Protein AF-0000000069533829 (afdb_homodimer)

pLDDT: mean 85.6, std 19.15, range [23.23, 98.62]

Secondary structure (DSSP, 8-state):
------------THHHH--TT--HHHHHHHHT-SS-HHHHHHTTS-S-SB-TTSSB-SHHHHHHT-GGGGGG--PPPPTT-HHHHHHHHHT-HHHHHHHHHHHHHHHH-HHHHS--/------------THHHH-TTT--HHHHHHHHT-SS-HHHHHHTTS-S-SB-TTSSB-SHHHHHHT-GGGGGG--PPPPTT-HHHHHHHHHT-HHHHHHHHHHHHHHHH-HHHHS--

Structure (mmCIF, N/CA/C/O backbone):
data_AF-0000000069533829-model_v1
#
loop_
_entity.id
_entity.type
_entity.pdbx_description
1 polymer 'Uncharacterized protein'
#
loop_
_atom_site.group_PDB
_atom_site.id
_atom_site.type_symbol
_atom_site.label_atom_id
_atom_site.label_alt_id
_atom_site.label_comp_id
_atom_site.label_asym_id
_atom_site.label_entity_id
_atom_site.label_seq_id
_atom_site.pdbx_PDB_ins_code
_atom_site.Cartn_x
_atom_site.Cartn_y
_atom_site.Cartn_z
_atom_site.occupancy
_atom_site.B_iso_or_equiv
_atom_site.auth_seq_id
_atom_site.auth_comp_id
_atom_site.auth_asym_id
_atom_site.auth_atom_id
_atom_site.pdbx_PDB_model_num
ATOM 1 N N . MET A 1 1 ? -28.5 6.234 14.984 1 23.69 1 MET A N 1
ATOM 2 C CA . MET A 1 1 ? -27.609 5.125 14.648 1 23.69 1 MET A CA 1
ATOM 3 C C . MET A 1 1 ? -26.719 5.473 13.453 1 23.69 1 MET A C 1
ATOM 5 O O . MET A 1 1 ? -27.234 5.664 12.344 1 23.69 1 MET A O 1
ATOM 9 N N . GLU A 1 2 ? -25.797 6.457 13.578 1 27.72 2 GLU A N 1
ATOM 10 C CA . GLU A 1 2 ? -25.016 7.109 12.523 1 27.72 2 GLU A CA 1
ATOM 11 C C . GLU A 1 2 ? -24.297 6.086 11.648 1 27.72 2 GLU A C 1
ATOM 13 O O . GLU A 1 2 ? -23.828 5.059 12.141 1 27.72 2 GLU A O 1
ATOM 18 N N . ASP A 1 3 ? -24.906 5.77 10.531 1 25.41 3 ASP A N 1
ATOM 19 C CA . ASP A 1 3 ? -24.406 4.938 9.438 1 25.41 3 ASP A CA 1
ATOM 20 C C . ASP A 1 3 ? -22.922 5.203 9.18 1 25.41 3 ASP A C 1
ATOM 22 O O . ASP A 1 3 ? -22.562 6.289 8.727 1 25.41 3 ASP A O 1
ATOM 26 N N . THR A 1 4 ? -22.094 5.113 10.164 1 27.12 4 THR A N 1
ATOM 27 C CA . THR A 1 4 ? -20.641 5.227 10.023 1 27.12 4 THR A CA 1
ATOM 28 C C . THR A 1 4 ? -20.156 4.531 8.758 1 27.12 4 THR A C 1
ATOM 30 O O . THR A 1 4 ? -19.953 3.314 8.742 1 27.12 4 THR A O 1
ATOM 33 N N . GLY A 1 5 ? -20.891 4.684 7.77 1 29.52 5 GLY A N 1
ATOM 34 C CA . GLY A 1 5 ? -20.484 4.211 6.457 1 29.52 5 GLY A CA 1
ATOM 35 C C . GLY A 1 5 ? -19 4.434 6.176 1 29.52 5 GLY A C 1
ATOM 36 O O . GLY A 1 5 ? -18.516 5.562 6.242 1 29.52 5 GLY A O 1
ATOM 37 N N . ARG A 1 6 ? -18.141 3.598 6.652 1 36.12 6 ARG A N 1
ATOM 38 C CA . ARG A 1 6 ? -16.703 3.551 6.41 1 36.12 6 ARG A CA 1
ATOM 39 C C . ARG A 1 6 ? -16.359 4.098 5.027 1 36.12 6 ARG A C 1
ATOM 41 O O . ARG A 1 6 ? -16.906 3.637 4.02 1 36.12 6 ARG A O 1
ATOM 48 N N . LYS A 1 7 ? -16.297 5.434 4.871 1 35.47 7 LYS A N 1
ATOM 49 C CA . LYS A 1 7 ? -15.781 6.02 3.641 1 35.47 7 LYS A CA 1
ATOM 50 C C . LYS A 1 7 ? -14.75 5.105 2.986 1 35.47 7 LYS A C 1
ATOM 52 O O . LYS A 1 7 ? -13.68 4.863 3.551 1 35.47 7 LYS A O 1
ATOM 57 N N . ILE A 1 8 ? -15.211 4.008 2.527 1 37 8 ILE A N 1
ATOM 58 C CA . ILE A 1 8 ? -14.305 3.273 1.647 1 37 8 ILE A CA 1
ATOM 59 C C . ILE A 1 8 ? -13.547 4.254 0.759 1 37 8 ILE A C 1
ATOM 61 O O . ILE A 1 8 ? -14.148 5.004 -0.01 1 37 8 ILE A O 1
ATOM 65 N N . TYR A 1 9 ? -12.672 4.945 1.362 1 40.62 9 TYR A N 1
ATOM 66 C CA . TYR A 1 9 ? -11.852 5.738 0.458 1 40.62 9 TYR A CA 1
ATOM 67 C C . TYR A 1 9 ? -11.57 4.977 -0.832 1 40.62 9 TYR A C 1
ATOM 69 O O . TYR A 1 9 ? -11.203 3.801 -0.798 1 40.62 9 TYR A O 1
ATOM 77 N N . ASN A 1 10 ? -12.445 5.148 -1.781 1 45.94 10 ASN A N 1
ATOM 78 C CA . ASN A 1 10 ? -12.109 4.742 -3.143 1 45.94 10 ASN A CA 1
ATOM 79 C C . ASN A 1 10 ? -10.641 5.012 -3.463 1 45.94 10 ASN A C 1
ATOM 81 O O . ASN A 1 10 ? -10.258 6.152 -3.732 1 45.94 10 ASN A O 1
ATOM 85 N N . ILE A 1 11 ? -9.836 4.293 -2.684 1 53.38 11 ILE A N 1
ATOM 86 C CA . ILE A 1 11 ? -8.438 4.445 -3.096 1 53.38 11 ILE A CA 1
ATOM 87 C C . ILE A 1 11 ? -8.32 4.234 -4.602 1 53.38 11 ILE A C 1
ATOM 89 O O . ILE A 1 11 ? -8.828 3.248 -5.141 1 53.38 11 ILE A O 1
ATOM 93 N N . MET A 1 12 ? -8.281 5.277 -5.332 1 57.19 12 MET A N 1
ATOM 94 C CA . MET A 1 12 ? -8.008 5.16 -6.766 1 57.19 12 MET A CA 1
ATOM 95 C C . MET A 1 12 ? -6.863 4.188 -7.023 1 57.19 12 MET A C 1
ATOM 97 O O . MET A 1 12 ? -5.859 4.199 -6.309 1 57.19 12 MET A O 1
ATOM 101 N N . PRO A 1 13 ? -7.195 3.215 -7.852 1 63.5 13 PRO A N 1
ATOM 102 C CA . PRO A 1 13 ? -6.211 2.18 -8.172 1 63.5 13 PRO A CA 1
ATOM 103 C C . PRO A 1 13 ? -4.941 2.746 -8.805 1 63.5 13 PRO A C 1
ATOM 105 O O . PRO A 1 13 ? -4.473 2.238 -9.828 1 63.5 13 PRO A O 1
ATOM 108 N N . LEU A 1 14 ? -4.516 3.871 -8.242 1 67.81 14 LEU A N 1
ATOM 109 C CA . LEU A 1 14 ? -3.33 4.473 -8.844 1 67.81 14 LEU A CA 1
ATOM 110 C C . LEU A 1 14 ? -2.129 3.539 -8.734 1 67.81 14 LEU A C 1
ATOM 112 O O . LEU A 1 14 ? -1.302 3.475 -9.648 1 67.81 14 LEU A O 1
ATOM 116 N N . VAL A 1 15 ? -2.115 2.77 -7.691 1 64.75 15 VAL A N 1
ATOM 117 C CA . VAL A 1 15 ? -0.938 1.96 -7.395 1 64.75 15 VAL A CA 1
ATOM 118 C C . VAL A 1 15 ? -0.768 0.884 -8.469 1 64.75 15 VAL A C 1
ATOM 120 O O . VAL A 1 15 ? 0.356 0.566 -8.859 1 64.75 15 VAL A O 1
ATOM 123 N N . SER A 1 16 ? -1.861 0.44 -8.938 1 61.56 16 SER A N 1
ATOM 124 C CA . SER A 1 16 ? -1.799 -0.638 -9.922 1 61.56 16 SER A CA 1
ATOM 125 C C . SER A 1 16 ? -1.413 -0.11 -11.297 1 61.56 16 SER A C 1
ATOM 127 O O . SER A 1 16 ? -0.905 -0.859 -12.141 1 61.56 16 SER A O 1
ATOM 129 N N . LEU A 1 17 ? -1.769 1.164 -11.438 1 56.84 17 LEU A N 1
ATOM 130 C CA . LEU A 1 17 ? -1.655 1.688 -12.789 1 56.84 17 LEU A CA 1
ATOM 131 C C . LEU A 1 17 ? -0.279 2.301 -13.023 1 56.84 17 LEU A C 1
ATOM 133 O O . LEU A 1 17 ? 0.1 2.57 -14.164 1 56.84 17 LEU A O 1
ATOM 137 N N . ARG A 1 18 ? 0.438 2.713 -12 1 57.81 18 ARG A N 1
ATOM 138 C CA . ARG A 1 18 ? 1.604 3.547 -12.273 1 57.81 18 ARG A CA 1
ATOM 139 C C . ARG A 1 18 ? 2.893 2.842 -11.867 1 57.81 18 ARG A C 1
ATOM 141 O O . ARG A 1 18 ? 3.447 3.121 -10.797 1 57.81 18 ARG A O 1
ATOM 148 N N . PRO A 1 19 ? 3.189 1.74 -12.523 1 56.19 19 PRO A N 1
ATOM 149 C CA . PRO A 1 19 ? 4.156 0.743 -12.055 1 56.19 19 PRO A CA 1
ATOM 150 C C . PRO A 1 19 ? 5.512 1.353 -11.703 1 56.19 19 PRO A C 1
ATOM 152 O O . PRO A 1 19 ? 6.004 1.171 -10.586 1 56.19 19 PRO A O 1
ATOM 155 N N . THR A 1 20 ? 6.328 2.02 -12.664 1 62.16 20 THR A N 1
ATOM 156 C CA . THR A 1 20 ? 7.758 1.755 -12.547 1 62.16 20 THR A CA 1
ATOM 157 C C . THR A 1 20 ? 8.461 2.91 -11.844 1 62.16 20 THR A C 1
ATOM 159 O O . THR A 1 20 ? 9.57 2.748 -11.336 1 62.16 20 THR A O 1
ATOM 162 N N . ASN A 1 21 ? 7.676 4.074 -11.555 1 80.81 21 ASN A N 1
ATOM 163 C CA . ASN A 1 21 ? 8.477 5.152 -10.992 1 80.81 21 ASN A CA 1
ATOM 164 C C . ASN A 1 21 ? 8.031 5.5 -9.57 1 80.81 21 ASN A C 1
ATOM 166 O O . ASN A 1 21 ? 8.508 6.477 -8.992 1 80.81 21 ASN A O 1
ATOM 170 N N . TRP A 1 22 ? 7.199 4.723 -9.109 1 89.44 22 TRP A N 1
ATOM 171 C CA . TRP A 1 22 ? 6.785 4.938 -7.73 1 89.44 22 TRP A CA 1
ATOM 172 C C . TRP A 1 22 ? 7.73 4.23 -6.766 1 89.44 22 TRP A C 1
ATOM 174 O O . TRP A 1 22 ? 8.258 3.158 -7.07 1 89.44 22 TRP A O 1
ATOM 184 N N . ILE A 1 23 ? 7.934 4.98 -5.738 1 92.25 23 ILE A N 1
ATOM 185 C CA . ILE A 1 23 ? 8.711 4.363 -4.668 1 92.25 23 ILE A CA 1
ATOM 186 C C . ILE A 1 23 ? 7.789 4.039 -3.488 1 92.25 23 ILE A C 1
ATOM 188 O O . ILE A 1 23 ? 6.582 4.27 -3.553 1 92.25 23 ILE A O 1
ATOM 192 N N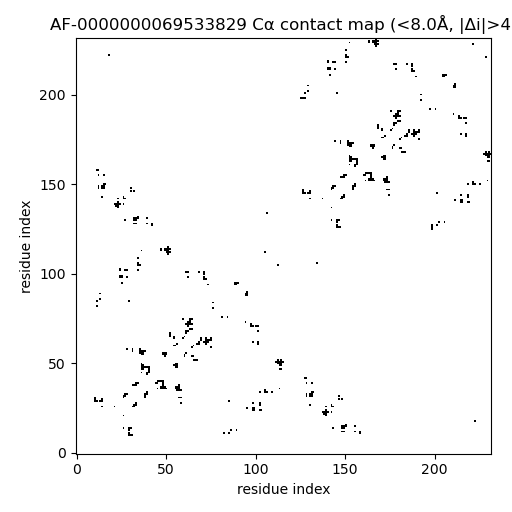 . ARG A 1 24 ? 8.289 3.453 -2.504 1 92.5 24 ARG A N 1
ATOM 193 C CA . ARG A 1 24 ? 7.555 2.961 -1.341 1 92.5 24 ARG A CA 1
ATOM 194 C C . ARG A 1 24 ? 6.613 4.031 -0.794 1 92.5 24 ARG A C 1
ATOM 196 O O . ARG A 1 24 ? 5.43 3.768 -0.574 1 92.5 24 ARG A O 1
ATOM 203 N N . GLU A 1 25 ? 7.133 5.23 -0.719 1 93.44 25 GLU A N 1
ATOM 204 C CA . GLU A 1 25 ? 6.367 6.312 -0.115 1 93.44 25 GLU A CA 1
ATOM 205 C C . GLU A 1 25 ? 5.156 6.676 -0.973 1 93.44 25 GLU A C 1
ATOM 207 O O . GLU A 1 25 ? 4.109 7.055 -0.447 1 93.44 25 GLU A O 1
ATOM 212 N N . ASP A 1 26 ? 5.332 6.516 -2.24 1 92.88 26 ASP A N 1
ATOM 213 C CA . ASP A 1 26 ? 4.199 6.781 -3.123 1 92.88 26 ASP A CA 1
ATOM 214 C C . ASP A 1 26 ? 3.057 5.805 -2.855 1 92.88 26 ASP A C 1
ATOM 216 O O . ASP A 1 26 ? 1.903 6.215 -2.711 1 92.88 26 ASP A O 1
ATOM 220 N N . VAL A 1 27 ? 3.441 4.578 -2.717 1 90.81 27 VAL A N 1
ATOM 221 C CA . VAL A 1 27 ? 2.432 3.543 -2.525 1 90.81 27 VAL A CA 1
ATOM 222 C C . VAL A 1 27 ? 1.755 3.729 -1.169 1 90.81 27 VAL A C 1
ATOM 224 O O . VAL A 1 27 ? 0.53 3.629 -1.06 1 90.81 27 VAL A O 1
ATOM 227 N N . ILE A 1 28 ? 2.516 4.027 -0.172 1 91.75 28 ILE A N 1
ATOM 228 C CA . ILE A 1 28 ? 1.989 4.254 1.17 1 91.75 28 ILE A CA 1
ATOM 229 C C . ILE A 1 28 ? 0.955 5.375 1.138 1 91.75 28 ILE A C 1
ATOM 231 O O . ILE A 1 28 ? -0.155 5.219 1.652 1 91.75 28 ILE A O 1
ATOM 235 N N . PHE A 1 29 ? 1.271 6.434 0.466 1 92.31 29 PHE A N 1
ATOM 236 C CA . PHE A 1 29 ? 0.393 7.598 0.434 1 92.31 29 PHE A CA 1
ATOM 237 C C . PHE A 1 29 ? -0.898 7.281 -0.311 1 92.31 29 PHE A C 1
ATOM 239 O O . PHE A 1 29 ? -1.992 7.48 0.221 1 92.31 29 PHE A O 1
ATOM 246 N N . PHE A 1 30 ? -0.753 6.711 -1.471 1 90.69 30 PHE A N 1
ATOM 247 C CA . PHE A 1 30 ? -1.903 6.586 -2.357 1 90.69 30 PHE A CA 1
ATOM 248 C C . PHE A 1 30 ? -2.795 5.426 -1.928 1 90.69 30 PHE A C 1
ATOM 250 O O . PHE A 1 30 ? -3.998 5.43 -2.193 1 90.69 30 PHE A O 1
ATOM 257 N N . SER A 1 31 ? -2.18 4.496 -1.204 1 87 31 SER A N 1
ATOM 258 C CA . SER A 1 31 ? -2.998 3.393 -0.709 1 87 31 SER A CA 1
ATOM 259 C C . SER A 1 31 ? -3.586 3.713 0.661 1 87 31 SER A C 1
ATOM 261 O O . SER A 1 31 ? -4.488 3.018 1.133 1 87 31 SER A O 1
ATOM 263 N N . GLN A 1 32 ? -3.01 4.684 1.282 1 88.81 32 GLN A N 1
ATOM 264 C CA . GLN A 1 32 ? -3.406 5.105 2.621 1 88.81 32 GLN A CA 1
ATOM 265 C C . GLN A 1 32 ? -3.014 4.062 3.666 1 88.81 32 GLN A C 1
ATOM 267 O O . GLN A 1 32 ? -3.521 4.082 4.789 1 88.81 32 GLN A O 1
ATOM 272 N N . HIS A 1 33 ? -2.162 3.248 3.238 1 87.88 33 HIS A N 1
ATOM 273 C CA . HIS A 1 33 ? -1.614 2.238 4.137 1 87.88 33 HIS A CA 1
ATOM 274 C C . HIS A 1 33 ? -0.253 2.662 4.68 1 87.88 33 HIS A C 1
ATOM 276 O O . HIS A 1 33 ? 0.772 2.443 4.031 1 87.88 33 HIS A O 1
ATOM 282 N N . GLY A 1 34 ? -0.283 3.205 5.844 1 89.12 34 GLY A N 1
ATOM 283 C CA . GLY A 1 34 ? 0.964 3.717 6.387 1 89.12 34 GLY A CA 1
ATOM 284 C C . GLY A 1 34 ? 0.809 4.312 7.773 1 89.12 34 GLY A C 1
ATOM 285 O O . GLY A 1 34 ? -0.015 3.852 8.562 1 89.12 34 GLY A O 1
ATOM 286 N N . PRO A 1 35 ? 1.745 5.266 8 1 91.62 35 PRO A N 1
ATOM 287 C CA . PRO A 1 35 ? 1.812 5.781 9.375 1 91.62 35 PRO A CA 1
ATOM 288 C C . PRO A 1 35 ? 0.731 6.82 9.664 1 91.62 35 PRO A C 1
ATOM 290 O O . PRO A 1 35 ? 0.971 7.773 10.406 1 91.62 35 PRO A O 1
ATOM 293 N N . PHE A 1 36 ? -0.437 6.684 9.148 1 93.25 36 PHE A N 1
ATOM 294 C CA . PHE A 1 36 ? -1.565 7.59 9.344 1 93.25 36 PHE A CA 1
ATOM 295 C C . PHE A 1 36 ? -2.422 7.141 10.516 1 93.25 36 PHE A C 1
ATOM 297 O O . PHE A 1 36 ? -2.781 5.965 10.617 1 93.25 36 PHE A O 1
ATOM 304 N N . LEU A 1 37 ? -2.756 8.008 11.367 1 94.75 37 LEU A N 1
ATOM 305 C CA . LEU A 1 37 ? -3.432 7.645 12.609 1 94.75 37 LEU A CA 1
ATOM 306 C C . LEU A 1 37 ? -4.793 7.02 12.32 1 94.75 37 LEU A C 1
ATOM 308 O O . LEU A 1 37 ? -5.211 6.09 13.016 1 94.75 37 LEU A O 1
ATOM 312 N N . ALA A 1 38 ? -5.484 7.535 11.344 1 94.06 38 ALA A N 1
ATOM 313 C CA . ALA A 1 38 ? -6.773 6.949 10.977 1 94.06 38 ALA A CA 1
ATOM 314 C C . ALA A 1 38 ? -6.617 5.492 10.57 1 94.06 38 ALA A C 1
ATOM 316 O O . ALA A 1 38 ? -7.43 4.641 10.938 1 94.06 38 ALA A O 1
ATOM 317 N N . TYR A 1 39 ? -5.59 5.191 9.852 1 90.31 39 TYR A N 1
ATOM 318 C CA . TYR A 1 39 ? -5.281 3.822 9.453 1 90.31 39 TYR A CA 1
ATOM 319 C C . TYR A 1 39 ? -4.902 2.973 10.656 1 90.31 39 TYR A C 1
ATOM 321 O O . TYR A 1 39 ? -5.395 1.853 10.812 1 90.31 39 TYR A O 1
ATOM 329 N N . LEU A 1 40 ? -4.062 3.504 11.539 1 90.94 40 LEU A N 1
ATOM 330 C CA . LEU A 1 40 ? -3.57 2.779 12.703 1 90.94 40 LEU A CA 1
ATOM 331 C C . LEU A 1 40 ? -4.711 2.455 13.664 1 90.94 40 LEU A C 1
ATOM 333 O O . LEU A 1 40 ? -4.73 1.385 14.273 1 90.94 40 LEU A O 1
ATOM 337 N N . LYS A 1 41 ? -5.59 3.332 13.719 1 91.88 41 LYS A N 1
ATOM 338 C CA . LYS A 1 41 ? -6.73 3.102 14.594 1 91.88 41 LYS A CA 1
ATOM 339 C C . LYS A 1 41 ? -7.566 1.918 14.117 1 91.88 41 LYS A C 1
ATOM 341 O O . LYS A 1 41 ? -8.055 1.125 14.922 1 91.88 41 LYS A O 1
ATOM 346 N N . ARG A 1 42 ? -7.773 1.815 12.805 1 86.81 42 ARG A N 1
ATOM 347 C CA . ARG A 1 42 ? -8.547 0.728 12.211 1 86.81 42 ARG A CA 1
ATOM 348 C C . ARG A 1 42 ? -7.988 -0.629 12.625 1 86.81 42 ARG A C 1
ATOM 350 O O . ARG A 1 42 ? -8.727 -1.61 12.719 1 86.81 42 ARG A O 1
ATOM 357 N N . PHE A 1 43 ? -6.684 -0.649 12.945 1 84.75 43 PHE A N 1
ATOM 358 C CA . PHE A 1 43 ? -6.035 -1.903 13.32 1 84.75 43 PHE A CA 1
ATOM 359 C C . PHE A 1 43 ? -5.688 -1.917 14.797 1 84.75 43 PHE A C 1
ATOM 361 O O . PHE A 1 43 ? -4.844 -2.705 15.242 1 84.75 43 PHE A O 1
ATOM 368 N N . HIS A 1 44 ? -6.148 -0.972 15.531 1 87.94 44 HIS A N 1
ATOM 369 C CA . HIS A 1 44 ? -6.016 -0.882 16.984 1 87.94 44 HIS A CA 1
ATOM 370 C C . HIS A 1 44 ? -4.566 -0.636 17.375 1 87.94 44 HIS A C 1
ATOM 372 O O . HIS A 1 44 ? -4.129 -1.092 18.438 1 87.94 44 HIS A O 1
ATOM 378 N N . LEU A 1 45 ? -3.877 0.053 16.516 1 87.88 45 LEU A N 1
ATOM 379 C CA . LEU A 1 45 ? -2.488 0.404 16.797 1 87.88 45 LEU A CA 1
ATOM 380 C C . LEU A 1 45 ? -2.381 1.838 17.297 1 87.88 45 LEU A C 1
ATOM 382 O O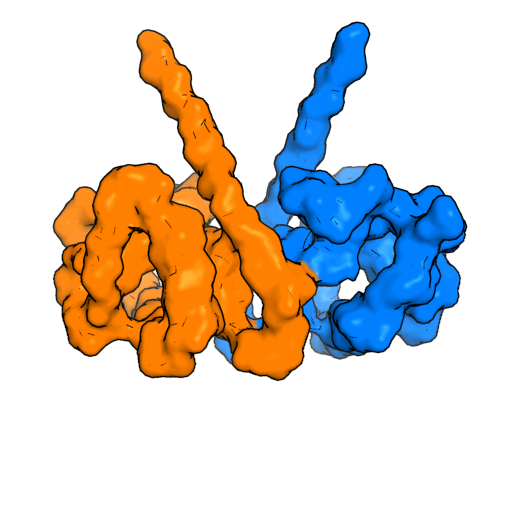 . LEU A 1 45 ? -1.299 2.283 17.688 1 87.88 45 LEU A O 1
ATOM 386 N N . SER A 1 46 ? -3.453 2.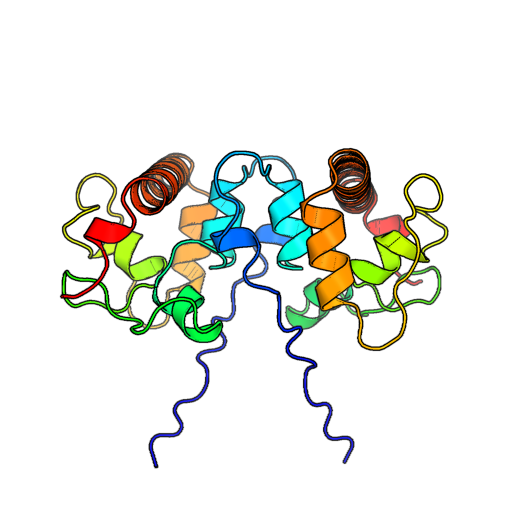523 17.234 1 90.5 46 SER A N 1
ATOM 387 C CA . SER A 1 46 ? -3.605 3.848 17.812 1 90.5 46 SER A CA 1
ATOM 388 C C . SER A 1 46 ? -4.949 3.988 18.516 1 90.5 46 SER A C 1
ATOM 390 O O . SER A 1 46 ? -5.953 3.424 18.078 1 90.5 46 SER A O 1
ATOM 392 N N . ASP A 1 47 ? -5.012 4.723 19.5 1 93.25 47 ASP A N 1
ATOM 393 C CA . ASP A 1 47 ? -6.242 4.906 20.25 1 93.25 47 ASP A CA 1
ATOM 394 C C . ASP A 1 47 ? -7.129 5.969 19.609 1 93.25 47 ASP A C 1
ATOM 396 O O . ASP A 1 47 ? -8.32 6.066 19.922 1 93.25 47 ASP A O 1
ATOM 400 N N . SER A 1 48 ? -6.512 6.73 18.766 1 95.81 48 SER A N 1
ATOM 401 C CA . SER A 1 48 ? -7.234 7.836 18.156 1 95.81 48 SER A CA 1
ATOM 402 C C . SER A 1 48 ? -6.934 7.934 16.656 1 95.81 48 SER A C 1
ATOM 404 O O . SER A 1 48 ? -5.84 7.578 16.219 1 95.81 48 SER A O 1
ATOM 406 N N . ASP A 1 49 ? -7.898 8.453 15.945 1 96.62 49 ASP A N 1
ATOM 407 C CA . ASP A 1 49 ? -7.645 8.75 14.539 1 96.62 49 ASP A CA 1
ATOM 408 C C . ASP A 1 49 ? -7.344 10.234 14.344 1 96.62 49 ASP A C 1
ATOM 410 O O . ASP A 1 49 ? -7.164 10.695 13.211 1 96.62 49 ASP A O 1
ATOM 414 N N . TYR A 1 50 ? -7.223 10.945 15.453 1 97.5 50 TYR A N 1
ATOM 415 C CA . TYR A 1 50 ? -6.938 12.375 15.391 1 97.5 50 TYR A CA 1
ATOM 416 C C . TYR A 1 50 ? -5.441 12.633 15.523 1 97.5 50 TYR A C 1
ATOM 418 O O . TYR A 1 50 ? -4.762 12 16.328 1 97.5 50 TYR A O 1
ATOM 426 N N . CYS A 1 51 ? -4.977 13.539 14.781 1 97.62 51 CYS A N 1
ATOM 427 C CA . CYS A 1 51 ? -3.646 14.117 14.938 1 97.62 51 CYS A CA 1
ATOM 428 C C . CYS A 1 51 ? -3.609 15.094 16.109 1 97.62 51 CYS A C 1
ATOM 430 O O . CYS A 1 51 ? -4.629 15.695 16.453 1 97.62 51 CYS A O 1
ATOM 432 N N . SER A 1 52 ? -2.473 15.25 16.641 1 97.44 52 SER A N 1
ATOM 433 C CA . SER A 1 52 ? -2.326 16.172 17.75 1 97.44 52 SER A CA 1
ATOM 434 C C . SER A 1 52 ? -2.676 17.609 17.344 1 97.44 52 SER A C 1
ATOM 436 O O . SER A 1 52 ? -3 18.438 18.203 1 97.44 52 SER A O 1
ATOM 438 N N . CYS A 1 53 ? -2.648 17.906 16.109 1 97.5 53 CYS A N 1
ATOM 439 C CA . CYS A 1 53 ? -2.98 19.25 15.641 1 97.5 53 CYS A CA 1
ATOM 440 C C . CYS A 1 53 ? -4.492 19.438 15.578 1 97.5 53 CYS A C 1
ATOM 442 O O . CYS A 1 53 ? -4.969 20.562 15.359 1 97.5 53 CYS A O 1
ATOM 444 N N . GLY A 1 54 ? -5.254 18.375 15.664 1 97.06 54 GLY A N 1
ATOM 445 C CA . GLY A 1 54 ? -6.695 18.516 15.758 1 97.06 54 GLY A CA 1
ATOM 446 C C . GLY A 1 54 ? -7.43 17.938 14.562 1 97.06 54 GLY A C 1
ATOM 447 O O . GLY A 1 54 ? -8.648 17.734 14.617 1 97.06 54 GLY A O 1
ATOM 448 N N . GLY A 1 55 ? -6.758 17.594 13.484 1 97.25 55 GLY A N 1
ATOM 449 C CA . GLY A 1 55 ? -7.383 17.016 12.312 1 97.25 55 GLY A CA 1
ATOM 450 C C . GLY A 1 55 ? -7.379 15.492 12.328 1 97.25 55 GLY A C 1
ATOM 451 O O . GLY A 1 55 ? -6.691 14.883 13.148 1 97.25 55 GLY A O 1
ATOM 452 N N . ILE A 1 56 ? -8.227 14.906 11.484 1 96.94 56 ILE A N 1
ATOM 453 C CA . ILE A 1 56 ? -8.211 13.453 11.336 1 96.94 56 ILE A CA 1
ATOM 454 C C . ILE A 1 56 ? -6.945 13.031 10.586 1 96.94 56 ILE A C 1
ATOM 456 O O . ILE A 1 56 ? -6.652 13.555 9.5 1 96.94 56 ILE A O 1
ATOM 460 N N . GLY A 1 57 ? -6.238 12.125 11.125 1 96.56 57 GLY A N 1
ATOM 461 C CA . GLY A 1 57 ? -4.918 11.75 10.641 1 96.56 57 GLY A CA 1
ATOM 462 C C . GLY A 1 57 ? -4.957 10.852 9.422 1 96.56 57 GLY A C 1
ATOM 463 O O . GLY A 1 57 ? -4.488 9.711 9.477 1 96.56 57 GLY A O 1
ATOM 464 N N . MET A 1 58 ? -5.52 11.438 8.336 1 96 58 MET A N 1
ATOM 465 C CA . MET A 1 58 ? -5.461 10.773 7.031 1 96 58 MET A CA 1
ATOM 466 C C . MET A 1 58 ? -4.375 11.391 6.156 1 96 58 MET A C 1
ATOM 468 O O . MET A 1 58 ? -3.867 12.477 6.461 1 96 58 MET A O 1
ATOM 472 N N . ALA A 1 59 ? -4.078 10.75 5.082 1 94.75 59 ALA A N 1
ATOM 473 C CA . ALA A 1 59 ? -3.027 11.234 4.188 1 94.75 59 ALA A CA 1
ATOM 474 C C . ALA A 1 59 ? -3.32 12.656 3.715 1 94.75 59 ALA A C 1
ATOM 476 O O . ALA A 1 59 ? -2.428 13.508 3.701 1 94.75 59 ALA A O 1
ATOM 477 N N . LEU A 1 60 ? -4.527 12.922 3.396 1 96.12 60 LEU A N 1
ATOM 478 C CA . LEU A 1 60 ? -4.938 14.234 2.898 1 96.12 60 LEU A CA 1
ATOM 479 C C . LEU A 1 60 ? -4.676 15.32 3.938 1 96.12 60 LEU A C 1
ATOM 481 O O . LEU A 1 60 ? -4.199 16.406 3.602 1 96.12 60 LEU A O 1
ATOM 485 N N . HIS A 1 61 ? -4.91 15.055 5.184 1 97.44 61 HIS A N 1
ATOM 486 C CA . HIS A 1 61 ? -4.691 16.016 6.27 1 97.44 61 HIS A CA 1
ATOM 487 C C . HIS A 1 61 ? -3.229 16.422 6.348 1 97.44 61 HIS A C 1
ATOM 489 O O . HIS A 1 61 ? -2.918 17.625 6.367 1 97.44 61 HIS A O 1
ATOM 495 N N . TYR A 1 62 ? -2.377 15.43 6.27 1 98.06 62 TYR A N 1
ATOM 496 C CA . TYR A 1 62 ? -0.95 15.711 6.391 1 98.06 62 TYR A CA 1
ATOM 497 C C . TYR A 1 62 ? -0.431 16.438 5.156 1 98.06 62 TYR A C 1
ATOM 499 O O . TYR A 1 62 ? 0.503 17.234 5.246 1 98.06 62 TYR A O 1
ATOM 507 N N . ALA A 1 63 ? -1.103 16.266 4.07 1 98.5 63 ALA A N 1
ATOM 508 C CA . ALA A 1 63 ? -0.629 16.828 2.807 1 98.5 63 ALA A CA 1
ATOM 509 C C . ALA A 1 63 ? -1.127 18.266 2.623 1 98.5 63 ALA A C 1
ATOM 511 O O . ALA A 1 63 ? -0.606 19 1.786 1 98.5 63 ALA A O 1
ATOM 512 N N . THR A 1 64 ? -2.16 18.625 3.441 1 98.56 64 THR A N 1
ATOM 513 C CA . THR A 1 64 ? -2.781 19.875 3.021 1 98.56 64 THR A CA 1
ATOM 514 C C . THR A 1 64 ? -3.061 20.781 4.227 1 98.56 64 THR A C 1
ATOM 516 O O . THR A 1 64 ? -3.289 21.984 4.07 1 98.56 64 THR A O 1
ATOM 519 N N . GLU A 1 65 ? -2.992 20.219 5.48 1 98.19 65 GLU A N 1
ATOM 520 C CA . GLU A 1 65 ? -3.574 21.031 6.543 1 98.19 65 GLU A CA 1
ATOM 521 C C . GLU A 1 65 ? -2.744 20.938 7.82 1 98.19 65 GLU A C 1
ATOM 523 O O . GLU A 1 65 ? -2.832 21.812 8.688 1 98.19 65 GLU A O 1
ATOM 528 N N . CYS A 1 66 ? -2.047 19.906 7.984 1 98.5 66 CYS A N 1
ATOM 529 C CA . CYS A 1 66 ? -1.368 19.656 9.25 1 98.5 66 CYS A CA 1
ATOM 530 C C . CYS A 1 66 ? -0.244 20.656 9.477 1 98.5 66 CYS A C 1
ATOM 532 O O . CYS A 1 66 ? 0.648 20.797 8.633 1 98.5 66 CYS A O 1
ATOM 534 N N . ILE A 1 67 ? -0.226 21.25 10.641 1 98.38 67 ILE A N 1
ATOM 535 C CA . ILE A 1 67 ? 0.741 22.297 10.938 1 98.38 67 ILE A CA 1
ATOM 536 C C . ILE A 1 67 ? 2.148 21.703 10.977 1 98.38 67 ILE A C 1
ATOM 538 O O . ILE A 1 67 ? 3.131 22.406 10.719 1 98.38 67 ILE A O 1
ATOM 542 N N . TYR A 1 68 ? 2.311 20.438 11.25 1 98.06 68 TYR A N 1
ATOM 543 C CA . TYR A 1 68 ? 3.625 19.812 11.383 1 98.06 68 TYR A CA 1
ATOM 544 C C . TYR A 1 68 ? 4.242 19.547 10.016 1 98.06 68 TYR A C 1
ATOM 546 O O . TYR A 1 68 ? 5.445 19.297 9.914 1 98.06 68 TYR A O 1
ATOM 554 N N . THR A 1 69 ? 3.414 19.594 8.961 1 98.56 69 THR A N 1
ATOM 555 C CA . THR A 1 69 ? 3.93 19.297 7.625 1 98.56 69 THR A CA 1
ATOM 556 C C . THR A 1 69 ? 3.771 20.5 6.699 1 98.56 69 THR A C 1
ATOM 558 O O . THR A 1 69 ? 3.744 20.344 5.477 1 98.56 69 THR A O 1
ATOM 561 N N . VAL A 1 70 ? 3.656 21.641 7.234 1 98.31 70 VAL A N 1
ATOM 562 C CA . VAL A 1 70 ? 3.303 22.859 6.52 1 98.31 70 VAL A CA 1
ATOM 563 C C . VAL A 1 70 ? 4.309 23.109 5.398 1 98.31 70 VAL A C 1
ATOM 565 O O . VAL A 1 70 ? 3.949 23.625 4.336 1 98.31 70 VAL A O 1
ATOM 568 N N . SER A 1 71 ? 5.523 22.703 5.527 1 98.19 71 SER A N 1
ATOM 569 C CA . SER A 1 71 ? 6.59 22.969 4.566 1 98.19 71 SER A CA 1
ATOM 570 C C . SER A 1 71 ? 6.348 22.219 3.258 1 98.19 71 SER A C 1
ATOM 572 O O . SER A 1 71 ? 6.93 22.562 2.227 1 98.19 71 SER A O 1
ATOM 574 N N . TRP A 1 72 ? 5.461 21.203 3.246 1 98.62 72 TRP A N 1
ATOM 575 C CA . TRP A 1 72 ? 5.277 20.359 2.068 1 98.62 72 TRP A CA 1
ATOM 576 C C . TRP A 1 72 ? 3.809 20.312 1.658 1 98.62 72 TRP A C 1
ATOM 578 O O . TRP A 1 72 ? 3.391 19.422 0.926 1 98.62 72 TRP A O 1
ATOM 588 N N . HIS A 1 73 ? 3.07 21.25 2.104 1 98.56 73 HIS A N 1
ATOM 589 C CA . HIS A 1 73 ? 1.641 21.281 1.812 1 98.56 73 HIS A CA 1
ATOM 590 C C . HIS A 1 73 ? 1.388 21.422 0.316 1 98.56 73 HIS A C 1
ATOM 592 O O . HIS A 1 73 ? 2.145 22.109 -0.379 1 98.56 73 HIS A O 1
ATOM 598 N N . MET A 1 74 ? 0.3 20.875 -0.058 1 98.38 74 MET A N 1
ATOM 599 C CA . MET A 1 74 ? -0.33 21.125 -1.353 1 98.38 74 MET A CA 1
ATOM 600 C C . MET A 1 74 ? -1.709 21.75 -1.177 1 98.38 74 MET A C 1
ATOM 602 O O . MET A 1 74 ? -2.256 21.766 -0.072 1 98.38 74 MET A O 1
ATOM 606 N N . ARG A 1 75 ? -2.139 22.312 -2.236 1 97.25 75 ARG A N 1
ATOM 607 C CA . ARG A 1 75 ? -3.469 22.906 -2.18 1 97.25 75 ARG A CA 1
ATOM 608 C C . ARG A 1 75 ? -4.531 21.859 -1.902 1 97.25 75 ARG A C 1
ATOM 610 O O . ARG A 1 75 ? -4.602 20.844 -2.596 1 97.25 75 ARG A O 1
ATOM 617 N N . LYS A 1 76 ? -5.328 22.156 -0.975 1 97.25 76 LYS A N 1
ATOM 618 C CA . LYS A 1 76 ? -6.402 21.234 -0.611 1 97.25 76 LYS A CA 1
ATOM 619 C C . LYS A 1 76 ? -7.488 21.203 -1.684 1 97.25 76 LYS A C 1
ATOM 621 O O . LYS A 1 76 ? -7.941 22.25 -2.143 1 97.25 76 LYS A O 1
ATOM 626 N N . PRO A 1 77 ? -7.871 20.047 -2.043 1 96.44 77 PRO A N 1
ATOM 627 C CA . PRO A 1 77 ? -8.977 19.969 -3.002 1 96.44 77 PRO A CA 1
ATOM 628 C C . PRO A 1 77 ? -10.32 20.328 -2.377 1 96.44 77 PRO A C 1
ATOM 630 O O . PRO A 1 77 ? -10.508 20.172 -1.167 1 96.44 77 PRO A O 1
ATOM 633 N N . ALA A 1 78 ? -11.219 20.844 -3.219 1 94.38 78 ALA A N 1
ATOM 634 C CA . ALA A 1 78 ? -12.609 20.969 -2.779 1 94.38 78 ALA A CA 1
ATOM 635 C C . ALA A 1 78 ? -13.18 19.609 -2.396 1 94.38 78 ALA A C 1
ATOM 637 O O . ALA A 1 78 ? -12.688 18.562 -2.848 1 94.38 78 ALA A O 1
ATOM 638 N N . PRO A 1 79 ? -14.344 19.828 -1.681 1 85.56 79 PRO A N 1
ATOM 639 C CA . PRO A 1 79 ? -15.008 18.594 -1.276 1 85.56 79 PRO A CA 1
ATOM 640 C C . PRO A 1 79 ? -15.508 17.781 -2.467 1 85.56 79 PRO A C 1
ATOM 642 O O . PRO A 1 79 ? -15.891 18.344 -3.49 1 85.56 79 PRO A O 1
ATOM 645 N N . ASN A 1 80 ? -15.102 16.781 -3.014 1 89 80 ASN A N 1
ATOM 646 C CA . ASN A 1 80 ? -15.547 15.859 -4.051 1 89 80 ASN A CA 1
ATOM 647 C C . ASN A 1 80 ? -14.523 15.734 -5.172 1 89 80 ASN A C 1
ATOM 649 O O . ASN A 1 80 ? -14.75 15.008 -6.145 1 89 80 ASN A O 1
ATOM 653 N N . PHE A 1 81 ? -13.562 16.484 -4.922 1 92.81 81 PHE A N 1
ATOM 654 C CA . PHE A 1 81 ? -12.562 16.453 -5.98 1 92.81 81 PHE A CA 1
ATOM 655 C C . PHE A 1 81 ? -11.289 15.773 -5.5 1 92.81 81 PHE A C 1
ATOM 657 O O . PHE A 1 81 ? -10.211 16.016 -6.043 1 92.81 81 PHE A O 1
ATOM 664 N N . GLU A 1 82 ? -11.398 14.961 -4.496 1 90.75 82 GLU A N 1
ATOM 665 C CA . GLU A 1 82 ? -10.219 14.305 -3.934 1 90.75 82 GLU A CA 1
ATOM 666 C C . GLU A 1 82 ? -9.602 13.328 -4.93 1 90.75 82 GLU A C 1
ATOM 668 O O . GLU A 1 82 ? -8.383 13.242 -5.047 1 90.75 82 GLU A O 1
ATOM 673 N N . GLN A 1 83 ? -10.477 12.672 -5.629 1 88.25 83 GLN A N 1
ATOM 674 C CA . GLN A 1 83 ? -9.969 11.703 -6.59 1 88.25 83 GLN A CA 1
ATOM 675 C C . GLN A 1 83 ? -9.188 12.391 -7.707 1 88.25 83 GLN A C 1
ATOM 677 O O . GLN A 1 83 ? -8.109 11.93 -8.094 1 88.25 83 GLN A O 1
ATOM 682 N N . GLU A 1 84 ? -9.719 13.445 -8.148 1 91 84 GLU A N 1
ATOM 683 C CA . GLU A 1 84 ? -9.031 14.219 -9.18 1 91 84 GLU A CA 1
ATOM 684 C C . GLU A 1 84 ? -7.73 14.805 -8.656 1 91 84 GLU A C 1
ATOM 686 O O . GLU A 1 84 ? -6.73 14.859 -9.375 1 91 84 GLU A O 1
ATOM 691 N N . TRP A 1 85 ? -7.797 15.211 -7.48 1 94.19 85 TRP A N 1
ATOM 692 C CA . TRP A 1 85 ? -6.605 15.75 -6.832 1 94.19 85 TRP A CA 1
ATOM 693 C C . TRP A 1 85 ? -5.512 14.695 -6.723 1 94.19 85 TRP A C 1
ATOM 695 O O . TRP A 1 85 ? -4.355 14.953 -7.059 1 94.19 85 TRP A O 1
ATOM 705 N N . LEU A 1 86 ? -5.852 13.523 -6.312 1 92.38 86 LEU A N 1
ATOM 706 C CA . LEU A 1 86 ? -4.898 12.43 -6.188 1 92.38 86 LEU A CA 1
ATOM 707 C C . LEU A 1 86 ? -4.258 12.109 -7.535 1 92.38 86 LEU A C 1
ATOM 709 O O . LEU A 1 86 ? -3.057 11.852 -7.609 1 92.38 86 LEU A O 1
ATOM 713 N N . LYS A 1 87 ? -5.066 12.148 -8.547 1 90.06 87 LYS A N 1
ATOM 714 C CA . LYS A 1 87 ? -4.543 11.898 -9.883 1 90.06 87 LYS A CA 1
ATOM 715 C C . LYS A 1 87 ? -3.521 12.953 -10.281 1 90.06 87 LYS A C 1
ATOM 717 O O . LYS A 1 87 ? -2.469 12.633 -10.836 1 90.06 87 LYS A O 1
ATOM 722 N N . ARG A 1 88 ? -3.852 14.164 -9.945 1 92.69 88 ARG A N 1
ATOM 723 C CA . ARG A 1 88 ? -2.939 15.258 -10.25 1 92.69 88 ARG A CA 1
ATOM 724 C C . ARG A 1 88 ? -1.642 15.133 -9.461 1 92.69 88 ARG A C 1
ATOM 726 O O . ARG A 1 88 ? -0.553 15.312 -10.008 1 92.69 88 ARG A O 1
ATOM 733 N N . VAL A 1 89 ? -1.798 14.805 -8.227 1 93.81 89 VAL A N 1
ATOM 734 C CA . VAL A 1 89 ? -0.632 14.648 -7.367 1 93.81 89 VAL A CA 1
ATOM 735 C C . VAL A 1 89 ? 0.247 13.516 -7.891 1 93.81 89 VAL A C 1
ATOM 737 O O . VAL A 1 89 ? 1.471 13.648 -7.961 1 93.81 89 VAL A O 1
ATOM 740 N N . ALA A 1 90 ? -0.372 12.484 -8.352 1 91.44 90 ALA A N 1
ATOM 741 C CA . ALA A 1 90 ? 0.346 11.312 -8.836 1 91.44 90 ALA A CA 1
ATOM 742 C C . ALA A 1 90 ? 1.157 11.641 -10.086 1 91.44 90 ALA A C 1
ATOM 744 O O . ALA A 1 90 ? 2.209 11.047 -10.328 1 91.44 90 ALA A O 1
ATOM 745 N N . ASN A 1 91 ? 0.722 12.641 -10.797 1 90.69 91 ASN A N 1
ATOM 746 C CA . ASN A 1 91 ? 1.341 12.953 -12.078 1 90.69 91 ASN A CA 1
ATOM 747 C C . ASN A 1 91 ? 2.26 14.172 -11.977 1 90.69 91 ASN A C 1
ATOM 749 O O . ASN A 1 91 ? 2.787 14.641 -12.992 1 90.69 91 ASN A O 1
ATOM 753 N N . ASN A 1 92 ? 2.41 14.625 -10.82 1 93.19 92 ASN A N 1
ATOM 754 C CA . ASN A 1 92 ? 3.25 15.789 -10.57 1 93.19 92 ASN A CA 1
ATOM 755 C C . ASN A 1 92 ? 4.457 15.438 -9.711 1 93.19 92 ASN A C 1
ATOM 757 O O . ASN A 1 92 ? 4.309 15.078 -8.539 1 93.19 92 ASN A O 1
ATOM 761 N N . LEU A 1 93 ? 5.621 15.547 -10.312 1 93.31 93 LEU A N 1
ATOM 762 C CA . LEU A 1 93 ? 6.848 15.102 -9.656 1 93.31 93 LEU A CA 1
ATOM 763 C C . LEU A 1 93 ? 7.102 15.898 -8.383 1 93.31 93 LEU A C 1
ATOM 765 O O . LEU A 1 93 ? 7.559 15.344 -7.383 1 93.31 93 LEU A O 1
ATOM 769 N N . VAL A 1 94 ? 6.875 17.141 -8.438 1 96.81 94 VAL A N 1
ATOM 770 C CA . VAL A 1 94 ? 7.09 18 -7.273 1 96.81 94 VAL A CA 1
ATOM 771 C C . VAL A 1 94 ? 6.164 17.562 -6.141 1 96.81 94 VAL A C 1
ATOM 773 O O . VAL A 1 94 ? 6.598 17.422 -4.996 1 96.81 94 VAL A O 1
ATOM 776 N N . SER A 1 95 ? 4.918 17.328 -6.43 1 97 95 SER A N 1
ATOM 777 C CA . SER A 1 95 ? 3.951 16.875 -5.441 1 97 95 SER A CA 1
ATOM 778 C C . SER A 1 95 ? 4.359 15.523 -4.859 1 97 95 SER A C 1
ATOM 780 O O . SER A 1 95 ? 4.25 15.305 -3.652 1 97 95 SER A O 1
ATOM 782 N N . ARG A 1 96 ? 4.848 14.68 -5.707 1 95.06 96 ARG A N 1
ATOM 783 C CA . ARG A 1 96 ? 5.277 13.367 -5.238 1 95.06 96 ARG A CA 1
ATOM 784 C C . ARG A 1 96 ? 6.461 13.484 -4.285 1 95.06 96 ARG A C 1
ATOM 786 O O . ARG A 1 96 ? 6.555 12.734 -3.309 1 95.06 96 ARG A O 1
ATOM 793 N N . GLN A 1 97 ? 7.316 14.367 -4.562 1 97.56 97 GLN A N 1
ATOM 794 C CA . GLN A 1 97 ? 8.438 14.594 -3.66 1 97.56 97 GLN A CA 1
ATOM 795 C C . GLN A 1 97 ? 7.961 15.078 -2.295 1 97.56 97 GLN A C 1
ATOM 797 O O . GLN A 1 97 ? 8.492 14.664 -1.262 1 97.56 97 GLN A O 1
ATOM 802 N N . LYS A 1 98 ? 7 15.898 -2.316 1 98.5 98 LYS A N 1
ATOM 803 C CA . LYS A 1 98 ? 6.43 16.391 -1.065 1 98.5 98 LYS A CA 1
ATOM 804 C C . LYS A 1 98 ? 5.801 15.258 -0.263 1 98.5 98 LYS A C 1
ATOM 806 O O . LYS A 1 98 ? 6.02 15.148 0.945 1 98.5 98 LYS A O 1
ATOM 811 N N . ILE A 1 99 ? 5.09 14.422 -0.931 1 96.81 99 ILE A N 1
ATOM 812 C CA . ILE A 1 99 ? 4.457 13.281 -0.279 1 96.81 99 ILE A CA 1
ATOM 813 C C . ILE A 1 99 ? 5.52 12.391 0.358 1 96.81 99 ILE A C 1
ATOM 815 O O . ILE A 1 99 ? 5.348 11.914 1.483 1 96.81 99 ILE A O 1
ATOM 819 N N . ARG A 1 100 ? 6.555 12.188 -0.415 1 95.56 100 ARG A N 1
ATOM 820 C CA . ARG A 1 100 ? 7.637 11.328 0.066 1 95.56 100 ARG A CA 1
ATOM 821 C C . ARG A 1 100 ? 8.258 11.898 1.335 1 95.56 100 ARG A C 1
ATOM 823 O O . ARG A 1 100 ? 8.539 11.164 2.283 1 95.56 100 ARG A O 1
ATOM 830 N N . ARG A 1 101 ? 8.406 13.172 1.395 1 97.62 101 ARG A N 1
ATOM 831 C CA . ARG A 1 101 ? 8.938 13.836 2.58 1 97.62 101 ARG A CA 1
ATOM 832 C C . ARG A 1 101 ? 7.961 13.742 3.746 1 97.62 101 ARG A C 1
ATOM 834 O O . ARG A 1 101 ? 8.367 13.531 4.891 1 97.62 101 ARG A O 1
ATOM 841 N N . ILE A 1 102 ? 6.75 13.859 3.459 1 97.75 102 ILE A N 1
ATOM 842 C CA . ILE A 1 102 ? 5.715 13.805 4.484 1 97.75 102 ILE A CA 1
ATOM 843 C C . ILE A 1 102 ? 5.688 12.414 5.117 1 97.75 102 ILE A C 1
ATOM 845 O O . ILE A 1 102 ? 5.684 12.281 6.344 1 97.75 102 ILE A O 1
ATOM 849 N N . ILE A 1 103 ? 5.668 11.453 4.273 1 95.19 103 ILE A N 1
ATOM 850 C CA . ILE A 1 103 ? 5.617 10.078 4.77 1 95.19 103 ILE A CA 1
ATOM 851 C C . ILE A 1 103 ? 6.84 9.797 5.637 1 95.19 103 ILE A C 1
ATOM 853 O O . ILE A 1 103 ? 6.719 9.227 6.727 1 95.19 103 ILE A O 1
ATOM 857 N N . LYS A 1 104 ? 7.996 10.203 5.152 1 94.06 104 LYS A N 1
ATOM 858 C CA . LYS A 1 104 ? 9.227 10.016 5.918 1 94.06 104 LYS A CA 1
ATOM 859 C C . LYS A 1 104 ? 9.156 10.75 7.254 1 94.06 104 LYS A C 1
ATOM 861 O O . LYS A 1 104 ? 9.508 10.195 8.297 1 94.06 104 LYS A O 1
ATOM 866 N N . PHE A 1 105 ? 8.695 11.914 7.219 1 96.19 105 PHE A N 1
ATOM 867 C CA . PHE A 1 105 ? 8.641 12.758 8.406 1 96.19 105 PHE A CA 1
ATOM 868 C C . PHE A 1 105 ? 7.703 12.156 9.453 1 96.19 105 PHE A C 1
ATOM 870 O O . PHE A 1 105 ? 8.062 12.062 10.625 1 96.19 105 PHE A O 1
ATOM 877 N N . ILE A 1 106 ? 6.551 11.703 9.008 1 94.94 106 ILE A N 1
ATOM 878 C CA . ILE A 1 106 ? 5.582 11.117 9.922 1 94.94 106 ILE A CA 1
ATOM 879 C C . ILE A 1 106 ? 6.145 9.82 10.516 1 94.94 106 ILE A C 1
ATOM 881 O O . ILE A 1 106 ? 6.016 9.57 11.719 1 94.94 106 ILE A O 1
ATOM 885 N N . SER A 1 107 ? 6.762 9.07 9.68 1 91.62 107 SER A N 1
ATOM 886 C CA . SER A 1 107 ? 7.32 7.789 10.109 1 91.62 107 SER A CA 1
ATOM 887 C C . SER A 1 107 ? 8.422 7.98 11.141 1 91.62 107 SER A C 1
ATOM 889 O O . SER A 1 107 ? 8.586 7.16 12.047 1 91.62 107 SER A O 1
ATOM 891 N N . GLU A 1 108 ? 9.141 9.031 11.039 1 91.56 108 GLU A N 1
ATOM 892 C CA . GLU A 1 108 ? 10.305 9.266 11.891 1 91.56 108 GLU A CA 1
ATOM 893 C C . GLU A 1 108 ? 9.914 10.031 13.156 1 91.56 108 GLU A C 1
ATOM 895 O O . GLU A 1 108 ? 10.68 10.078 14.117 1 91.56 108 GLU A O 1
ATOM 900 N N . ASN A 1 109 ? 8.719 10.633 13.109 1 93.75 109 ASN A N 1
ATOM 901 C CA . ASN A 1 109 ? 8.289 11.461 14.227 1 93.75 109 ASN A CA 1
ATOM 902 C C . ASN A 1 109 ? 6.887 11.086 14.703 1 93.75 109 ASN A C 1
ATOM 904 O O . ASN A 1 109 ? 6.039 11.961 14.906 1 93.75 109 ASN A O 1
ATOM 908 N N . ARG A 1 110 ? 6.555 9.898 14.914 1 90.19 110 ARG A N 1
ATOM 909 C CA . ARG A 1 110 ? 5.223 9.359 15.156 1 90.19 110 ARG A CA 1
ATOM 910 C C . ARG A 1 110 ? 4.598 9.977 16.406 1 90.19 110 ARG A C 1
ATOM 912 O O . ARG A 1 110 ? 3.4 10.273 16.422 1 90.19 110 ARG A O 1
ATOM 919 N N . ASP A 1 111 ? 5.387 10.211 17.422 1 92.12 111 ASP A N 1
ATOM 920 C CA . ASP A 1 111 ? 4.879 10.703 18.703 1 92.12 111 ASP A CA 1
ATOM 921 C C . ASP A 1 111 ? 4.395 12.141 18.578 1 92.12 111 ASP A C 1
ATOM 923 O O . ASP A 1 111 ? 3.52 12.578 19.328 1 92.12 111 ASP A O 1
ATOM 927 N N . LEU A 1 112 ? 4.957 12.82 17.641 1 95.25 112 LEU A N 1
ATOM 928 C CA . LEU A 1 112 ? 4.594 14.211 17.391 1 95.25 112 LEU A CA 1
ATOM 929 C C . LEU A 1 112 ? 3.125 14.336 17 1 95.25 112 LEU A C 1
ATOM 931 O O . LEU A 1 112 ? 2.471 15.32 17.328 1 95.25 112 LEU A O 1
ATOM 935 N N . PHE A 1 113 ? 2.576 13.305 16.406 1 95.88 113 PHE A N 1
ATOM 936 C CA . PHE A 1 113 ? 1.268 13.398 15.773 1 95.88 113 PHE A CA 1
ATOM 937 C C . PHE A 1 113 ? 0.186 12.82 16.672 1 95.88 113 PHE A C 1
ATOM 939 O O . PHE A 1 113 ? -1.006 13 16.422 1 95.88 113 PHE A O 1
ATOM 946 N N . ARG A 1 114 ? 0.582 12.18 17.719 1 94.19 114 ARG A N 1
ATOM 947 C CA . ARG A 1 114 ? -0.383 11.539 18.594 1 94.19 114 ARG A CA 1
ATOM 948 C C . ARG A 1 114 ? -0.95 12.539 19.609 1 94.19 114 ARG A C 1
ATOM 950 O O . ARG A 1 114 ? -0.212 13.359 20.156 1 94.19 114 ARG A O 1
ATOM 957 N N . PRO A 1 115 ? -2.188 12.445 19.719 1 90.31 115 PRO A N 1
ATOM 958 C CA . PRO A 1 115 ? -2.77 13.344 20.719 1 90.31 115 PRO A CA 1
ATOM 959 C C . PRO A 1 115 ? -2.322 13.023 22.141 1 90.31 115 PRO A C 1
ATOM 961 O O . PRO A 1 115 ? -1.917 11.891 22.422 1 90.31 115 PRO A O 1
ATOM 964 N N . PRO A 1 116 ? -2.424 14.031 23.078 1 79.38 116 PRO A N 1
ATOM 965 C CA . PRO A 1 116 ? -2.051 13.805 24.469 1 79.38 116 PRO A CA 1
ATOM 966 C C . PRO A 1 116 ? -3.008 12.859 25.188 1 79.38 116 PRO A C 1
ATOM 968 O O . PRO A 1 116 ? -4.18 12.75 24.812 1 79.38 116 PRO A O 1
ATOM 971 N N . MET B 1 1 ? -28.703 -16.016 -1.139 1 23.23 1 MET B N 1
ATOM 972 C CA . MET B 1 1 ? -28.141 -14.664 -1.232 1 23.23 1 MET B CA 1
ATOM 973 C C . MET B 1 1 ? -26.781 -14.594 -0.56 1 23.23 1 MET B C 1
ATOM 975 O O . MET B 1 1 ? -26.672 -14.766 0.655 1 23.23 1 MET B O 1
ATOM 979 N N . GLU B 1 2 ? -25.75 -15.312 -1.101 1 27.05 2 GLU B N 1
ATOM 980 C CA . GLU B 1 2 ? -24.438 -15.57 -0.514 1 27.05 2 GLU B CA 1
ATOM 981 C C . GLU B 1 2 ? -23.781 -14.273 -0.036 1 27.05 2 GLU B C 1
ATOM 983 O O . GLU B 1 2 ? -23.891 -13.242 -0.697 1 27.05 2 GLU B O 1
ATOM 988 N N . ASP B 1 3 ? -23.938 -13.961 1.223 1 25.41 3 ASP B N 1
ATOM 989 C CA . ASP B 1 3 ? -23.312 -12.867 1.97 1 25.41 3 ASP B CA 1
ATOM 990 C C . ASP B 1 3 ? -21.875 -12.664 1.536 1 25.41 3 ASP B C 1
ATOM 992 O O . ASP B 1 3 ? -21.016 -13.516 1.781 1 25.41 3 ASP B O 1
ATOM 996 N N . THR B 1 4 ? -21.594 -12.508 0.267 1 27.34 4 THR B N 1
ATOM 997 C CA . THR B 1 4 ? -20.266 -12.18 -0.257 1 27.34 4 THR B CA 1
ATOM 998 C C . THR B 1 4 ? -19.562 -11.18 0.655 1 27.34 4 THR B C 1
ATOM 1000 O O . THR B 1 4 ? -19.812 -9.977 0.578 1 27.34 4 THR B O 1
ATOM 1003 N N . GLY B 1 5 ? -19.672 -11.375 1.842 1 29.84 5 GLY B N 1
ATOM 1004 C CA . GLY B 1 5 ? -18.969 -10.594 2.844 1 29.84 5 GLY B CA 1
ATOM 1005 C C . GLY B 1 5 ? -17.562 -10.219 2.424 1 29.84 5 GLY B C 1
ATOM 1006 O O . GLY B 1 5 ? -16.797 -11.07 1.939 1 29.84 5 GLY B O 1
ATOM 1007 N N . ARG B 1 6 ? -17.312 -9.062 1.883 1 35.5 6 ARG B N 1
ATOM 1008 C CA . ARG B 1 6 ? -16.047 -8.414 1.545 1 35.5 6 ARG B CA 1
ATOM 1009 C C . ARG B 1 6 ? -14.938 -8.867 2.482 1 35.5 6 ARG B C 1
ATOM 1011 O O . ARG B 1 6 ? -15.039 -8.703 3.701 1 35.5 6 ARG B O 1
ATOM 1018 N N . LYS B 1 7 ? -14.469 -10.133 2.367 1 35.31 7 LYS B N 1
ATOM 1019 C CA . LYS B 1 7 ? -13.266 -10.477 3.115 1 35.31 7 LYS B CA 1
ATOM 1020 C C . LYS B 1 7 ? -12.367 -9.258 3.311 1 35.31 7 LYS B C 1
ATOM 1022 O O . LYS B 1 7 ? -11.828 -8.719 2.344 1 35.31 7 LYS B O 1
ATOM 1027 N N . ILE B 1 8 ? -12.867 -8.328 4.059 1 36.84 8 ILE B N 1
ATOM 1028 C CA . ILE B 1 8 ? -11.922 -7.309 4.488 1 36.84 8 ILE B CA 1
ATOM 1029 C C . ILE B 1 8 ? -10.578 -7.957 4.809 1 36.84 8 ILE B C 1
ATOM 1031 O O . ILE B 1 8 ? -10.484 -8.805 5.695 1 36.84 8 ILE B O 1
ATOM 1035 N N . TYR B 1 9 ? -9.953 -8.398 3.807 1 40.53 9 TYR B N 1
ATOM 1036 C CA . TYR B 1 9 ? -8.602 -8.82 4.148 1 40.53 9 TYR B CA 1
ATOM 1037 C C . TYR B 1 9 ? -8.016 -7.938 5.242 1 40.53 9 TYR B C 1
ATOM 1039 O O . TYR B 1 9 ? -8.047 -6.707 5.141 1 40.53 9 TYR B O 1
ATOM 1047 N N . ASN B 1 10 ? -8.344 -8.297 6.441 1 45.88 10 ASN B N 1
ATOM 1048 C CA . ASN B 1 10 ? -7.59 -7.723 7.551 1 45.88 10 ASN B CA 1
ATOM 1049 C C . ASN B 1 10 ? -6.109 -7.59 7.215 1 45.88 10 ASN B C 1
ATOM 1051 O O . ASN B 1 10 ? -5.363 -8.57 7.27 1 45.88 10 ASN B O 1
ATOM 1055 N N . ILE B 1 11 ? -5.906 -6.805 6.18 1 53.28 11 ILE B N 1
ATOM 1056 C CA . ILE B 1 11 ? -4.488 -6.57 5.934 1 53.28 11 ILE B CA 1
ATOM 1057 C C . ILE B 1 11 ? -3.801 -6.164 7.238 1 53.28 11 ILE B C 1
ATOM 1059 O O . ILE B 1 11 ? -4.281 -5.281 7.953 1 53.28 11 ILE B O 1
ATOM 1063 N N . MET B 1 12 ? -3.152 -7.074 7.859 1 57.44 12 MET B N 1
ATOM 1064 C CA . MET B 1 12 ? -2.32 -6.715 9.008 1 57.44 12 MET B CA 1
ATOM 1065 C C . MET B 1 12 ? -1.528 -5.441 8.727 1 57.44 12 MET B C 1
ATOM 1067 O O . MET B 1 12 ? -0.991 -5.27 7.633 1 57.44 12 MET B O 1
ATOM 1071 N N . PRO B 1 13 ? -1.698 -4.516 9.656 1 64.88 13 PRO B N 1
ATOM 1072 C CA . PRO B 1 13 ? -1.015 -3.227 9.516 1 64.88 13 PRO B CA 1
ATOM 1073 C C . PRO B 1 13 ? 0.505 -3.369 9.453 1 64.88 13 PRO B C 1
ATOM 1075 O O . PRO B 1 13 ? 1.224 -2.678 10.18 1 64.88 13 PRO B O 1
ATOM 1078 N N . LEU B 1 14 ? 0.935 -4.359 8.688 1 70.06 14 LEU B N 1
ATOM 1079 C CA . LEU B 1 14 ? 2.377 -4.566 8.633 1 70.06 14 LEU B CA 1
ATOM 1080 C C . LEU B 1 14 ? 3.08 -3.348 8.039 1 70.06 14 LEU B C 1
ATOM 1082 O O . LEU B 1 14 ? 4.184 -2.994 8.469 1 70.06 14 LEU B O 1
ATOM 1086 N N . VAL B 1 15 ? 2.391 -2.658 7.18 1 67.44 15 VAL B N 1
ATOM 1087 C CA . VAL B 1 15 ? 3.02 -1.582 6.422 1 67.44 15 VAL B CA 1
ATOM 1088 C C . VAL B 1 15 ? 3.377 -0.43 7.359 1 67.44 15 VAL B C 1
ATOM 1090 O O . VAL B 1 15 ? 4.43 0.197 7.211 1 67.44 15 VAL B O 1
ATOM 1093 N N . SER B 1 16 ? 2.568 -0.246 8.328 1 63.75 16 SER B N 1
ATOM 1094 C CA . SER B 1 16 ? 2.793 0.877 9.234 1 63.75 16 SER B CA 1
ATOM 1095 C C . SER B 1 16 ? 3.895 0.567 10.234 1 63.75 16 SER B C 1
ATOM 1097 O O . SER B 1 16 ? 4.5 1.479 10.805 1 63.75 16 SER B O 1
ATOM 1099 N N . LEU B 1 17 ? 4.039 -0.715 10.375 1 59.09 17 LEU B N 1
ATOM 1100 C CA . LEU B 1 17 ? 4.91 -1.104 11.477 1 59.09 17 LEU B CA 1
ATOM 1101 C C . LEU B 1 17 ? 6.344 -1.282 11 1 59.09 17 LEU B C 1
ATOM 1103 O O . LEU B 1 17 ? 7.266 -1.398 11.812 1 59.09 17 LEU B O 1
ATOM 1107 N N . ARG B 1 18 ? 6.551 -1.419 9.688 1 59 18 ARG B N 1
ATOM 1108 C CA . ARG B 1 18 ? 7.906 -1.733 9.242 1 59 18 ARG B CA 1
ATOM 1109 C C . ARG B 1 18 ? 8.477 -0.607 8.391 1 59 18 ARG B C 1
ATOM 1111 O O . ARG B 1 18 ? 8.625 -0.754 7.176 1 59 18 ARG B O 1
ATOM 1118 N N . PRO B 1 19 ? 8.664 0.547 8.969 1 56.53 19 PRO B N 1
ATOM 1119 C CA . PRO B 1 19 ? 8.906 1.767 8.195 1 56.53 19 PRO B CA 1
ATOM 1120 C C . PRO B 1 19 ? 10.148 1.671 7.312 1 56.53 19 PRO B C 1
ATOM 1122 O O . PRO B 1 19 ? 10.133 2.141 6.172 1 56.53 19 PRO B O 1
ATOM 1125 N N . THR B 1 20 ? 11.32 0.983 7.766 1 64 20 THR B N 1
ATOM 1126 C CA . THR B 1 20 ? 12.492 1.512 7.082 1 64 20 THR B CA 1
ATOM 1127 C C . THR B 1 20 ? 13.094 0.467 6.145 1 64 20 THR B C 1
ATOM 1129 O O . THR B 1 20 ? 13.844 0.805 5.227 1 64 20 THR B O 1
ATOM 1132 N N . ASN B 1 21 ? 12.609 -0.805 6.152 1 81.25 21 ASN B N 1
ATOM 1133 C CA . ASN B 1 21 ? 13.336 -1.733 5.301 1 81.25 21 ASN B CA 1
ATOM 1134 C C . ASN B 1 21 ? 12.445 -2.309 4.203 1 81.25 21 ASN B C 1
ATOM 1136 O O . ASN B 1 21 ? 12.875 -3.174 3.439 1 81.25 21 ASN B O 1
ATOM 1140 N N . TRP B 1 22 ? 11.344 -1.811 4.152 1 89.62 22 TRP B N 1
ATOM 1141 C CA . TRP B 1 22 ? 10.453 -2.242 3.084 1 89.62 22 TRP B CA 1
ATOM 1142 C C . TRP B 1 22 ? 10.625 -1.372 1.843 1 89.62 22 TRP B C 1
ATOM 1144 O O . TRP B 1 22 ? 10.875 -0.17 1.95 1 89.62 22 TRP B O 1
ATOM 1154 N N . ILE B 1 23 ? 10.578 -2.086 0.769 1 92.31 23 ILE B N 1
ATOM 1155 C CA . ILE B 1 23 ? 10.578 -1.355 -0.494 1 92.31 23 ILE B CA 1
ATOM 1156 C C . ILE B 1 23 ? 9.18 -1.386 -1.104 1 92.31 23 ILE B C 1
ATOM 1158 O O . ILE B 1 23 ? 8.25 -1.935 -0.511 1 92.31 23 ILE B O 1
ATOM 1162 N N . ARG B 1 24 ? 9 -0.765 -2.168 1 92.31 24 ARG B N 1
ATOM 1163 C CA . ARG B 1 24 ? 7.715 -0.58 -2.836 1 92.31 24 ARG B CA 1
ATOM 1164 C C . ARG B 1 24 ? 6.973 -1.905 -2.975 1 92.31 24 ARG B C 1
ATOM 1166 O O . ARG B 1 24 ? 5.797 -2.004 -2.619 1 92.31 24 ARG B O 1
ATOM 1173 N N . GLU B 1 25 ? 7.719 -2.902 -3.365 1 93.38 25 GLU B N 1
ATOM 1174 C CA . GLU B 1 25 ? 7.102 -4.199 -3.631 1 93.38 25 GLU B CA 1
ATOM 1175 C C . GLU B 1 25 ? 6.562 -4.824 -2.348 1 93.38 25 GLU B C 1
ATOM 1177 O O . GLU B 1 25 ? 5.543 -5.516 -2.369 1 93.38 25 GLU B O 1
ATOM 1182 N N . ASP B 1 26 ? 7.238 -4.535 -1.29 1 93 26 ASP B N 1
ATOM 1183 C CA . ASP B 1 26 ? 6.75 -5.043 -0.012 1 93 26 ASP B CA 1
ATOM 1184 C C . ASP B 1 26 ? 5.387 -4.449 0.329 1 93 26 ASP B C 1
ATOM 1186 O O . ASP B 1 26 ? 4.457 -5.176 0.688 1 93 26 ASP B O 1
ATOM 1190 N N . VAL B 1 27 ? 5.301 -3.18 0.124 1 90.88 27 VAL B N 1
ATOM 1191 C CA . VAL B 1 27 ? 4.066 -2.488 0.479 1 90.88 27 VAL B CA 1
ATOM 1192 C C . VAL B 1 27 ? 2.934 -2.953 -0.434 1 90.88 27 VAL B C 1
ATOM 1194 O O . VAL B 1 27 ? 1.823 -3.219 0.031 1 90.88 27 VAL B O 1
ATOM 1197 N N . ILE B 1 28 ? 3.209 -3.1 -1.683 1 91.62 28 ILE B N 1
ATOM 1198 C CA . ILE B 1 28 ? 2.221 -3.557 -2.654 1 91.62 28 ILE B CA 1
ATOM 1199 C C . ILE B 1 28 ? 1.68 -4.922 -2.234 1 91.62 28 ILE B C 1
ATOM 1201 O O . ILE B 1 28 ? 0.464 -5.125 -2.186 1 91.62 28 ILE B O 1
ATOM 1205 N N . PHE B 1 29 ? 2.549 -5.781 -1.859 1 92.25 29 PHE B N 1
ATOM 1206 C CA . PHE B 1 29 ? 2.148 -7.141 -1.515 1 92.25 29 PHE B CA 1
ATOM 1207 C C . PHE B 1 29 ? 1.304 -7.152 -0.247 1 92.25 29 PHE B C 1
ATOM 1209 O O . PHE B 1 29 ? 0.194 -7.688 -0.238 1 92.25 29 PHE B O 1
ATOM 1216 N N . PHE B 1 30 ? 1.791 -6.492 0.758 1 90.75 30 PHE B N 1
ATOM 1217 C CA . PHE B 1 30 ? 1.182 -6.633 2.076 1 90.75 30 PHE B CA 1
ATOM 1218 C C . PHE B 1 30 ? -0.092 -5.801 2.176 1 90.75 30 PHE B C 1
ATOM 1220 O O . PHE B 1 30 ? -0.985 -6.117 2.965 1 90.75 30 PHE B O 1
ATOM 1227 N N . SER B 1 31 ? -0.17 -4.801 1.313 1 87.12 31 SER B N 1
ATOM 1228 C CA . SER B 1 31 ? -1.398 -4.012 1.316 1 87.12 31 SER B CA 1
ATOM 1229 C C . SER B 1 31 ? -2.426 -4.586 0.344 1 87.12 31 SER B C 1
ATOM 1231 O O . SER B 1 31 ? -3.598 -4.207 0.378 1 87.12 31 SER B O 1
ATOM 1233 N N . GLN B 1 32 ? -1.94 -5.395 -0.54 1 89 32 GLN B N 1
ATOM 1234 C CA . GLN B 1 32 ? -2.76 -6.004 -1.581 1 89 32 GLN B CA 1
ATOM 1235 C C . GLN B 1 32 ? -3.199 -4.969 -2.613 1 89 32 GLN B C 1
ATOM 1237 O O . GLN B 1 32 ? -4.129 -5.211 -3.383 1 89 32 GLN B O 1
ATOM 1242 N N . HIS B 1 33 ? -2.533 -3.918 -2.553 1 87.94 33 HIS B N 1
ATOM 1243 C CA . HIS B 1 33 ? -2.77 -2.857 -3.523 1 87.94 33 HIS B CA 1
ATOM 1244 C C . HIS B 1 33 ? -1.745 -2.906 -4.652 1 87.94 33 HIS B C 1
ATOM 1246 O O . HIS B 1 33 ? -0.666 -2.318 -4.543 1 87.94 33 HIS B O 1
ATOM 1252 N N . GLY B 1 34 ? -2.121 -3.555 -5.695 1 89.06 34 GLY B N 1
ATOM 1253 C CA . GLY B 1 34 ? -1.164 -3.727 -6.777 1 89.06 34 GLY B CA 1
ATOM 1254 C C . GLY B 1 34 ? -1.75 -4.43 -7.984 1 89.06 34 GLY B C 1
ATOM 1255 O O . GLY B 1 34 ? -2.936 -4.277 -8.289 1 89.06 34 GLY B O 1
ATOM 1256 N N . PRO B 1 35 ? -0.788 -5.078 -8.672 1 91.5 35 PRO B N 1
ATOM 1257 C CA . PRO B 1 35 ? -1.203 -5.648 -9.961 1 91.5 35 PRO B CA 1
ATOM 1258 C C . PRO B 1 35 ? -1.959 -6.969 -9.805 1 91.5 35 P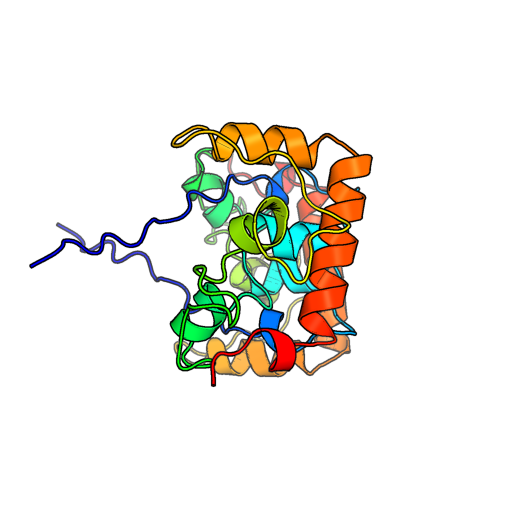RO B C 1
ATOM 1260 O O . PRO B 1 35 ? -1.81 -7.871 -10.625 1 91.5 35 PRO B O 1
ATOM 1263 N N . PHE B 1 36 ? -2.76 -7.137 -8.82 1 93.25 36 PHE B N 1
ATOM 1264 C CA . P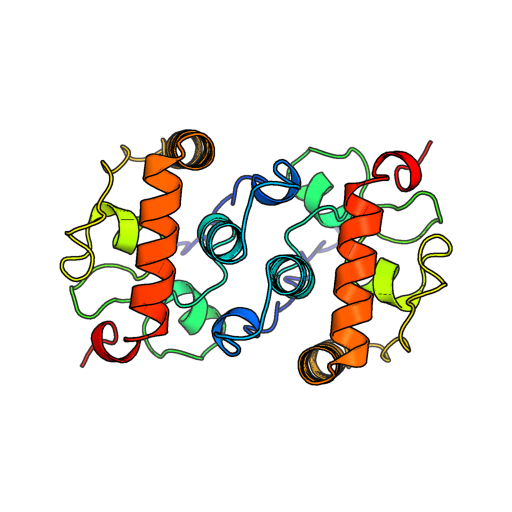HE B 1 36 ? -3.549 -8.328 -8.539 1 93.25 36 PHE B CA 1
ATOM 1265 C C . PHE B 1 36 ? -4.934 -8.227 -9.164 1 93.25 36 PHE B C 1
ATOM 1267 O O . PHE B 1 36 ? -5.613 -7.207 -9.008 1 93.25 36 PHE B O 1
ATOM 1274 N N . LEU B 1 37 ? -5.359 -9.203 -9.828 1 94.62 37 LEU B N 1
ATOM 1275 C CA . LEU B 1 37 ? -6.602 -9.133 -10.594 1 94.62 37 LEU B CA 1
ATOM 1276 C C . LEU B 1 37 ? -7.793 -8.891 -9.672 1 94.62 37 LEU B C 1
ATOM 1278 O O . LEU B 1 37 ? -8.727 -8.172 -10.031 1 94.62 37 LEU B O 1
ATOM 1282 N N . ALA B 1 38 ? -7.781 -9.5 -8.516 1 94 38 ALA B N 1
ATOM 1283 C CA . ALA B 1 38 ? -8.867 -9.281 -7.562 1 94 38 ALA B CA 1
ATOM 1284 C C . ALA B 1 38 ? -8.953 -7.809 -7.168 1 94 38 ALA B C 1
ATOM 1286 O O . ALA B 1 38 ? -10.055 -7.254 -7.062 1 94 38 ALA B O 1
ATOM 1287 N N . TYR B 1 39 ? -7.863 -7.195 -6.996 1 90.31 39 TYR B N 1
ATOM 1288 C CA . TYR B 1 39 ? -7.805 -5.77 -6.688 1 90.31 39 TYR B CA 1
ATOM 1289 C C . TYR B 1 39 ? -8.273 -4.934 -7.875 1 90.31 39 TYR B C 1
ATOM 1291 O O . TYR B 1 39 ? -9.078 -4.016 -7.715 1 90.31 39 TYR B O 1
ATOM 1299 N N . LEU B 1 40 ? -7.816 -5.266 -9.07 1 90.81 40 LEU B N 1
ATOM 1300 C CA . LEU B 1 40 ? -8.133 -4.516 -10.281 1 90.81 40 LEU B CA 1
ATOM 1301 C C . LEU B 1 40 ? -9.625 -4.594 -10.594 1 90.81 40 LEU B C 1
ATOM 1303 O O . LEU B 1 40 ? -10.219 -3.619 -11.062 1 90.81 40 LEU B O 1
ATOM 1307 N N . LYS B 1 41 ? -10.133 -5.676 -10.297 1 91.69 41 LYS B N 1
ATOM 1308 C CA . LYS B 1 41 ? -11.562 -5.84 -10.547 1 91.69 41 LYS B CA 1
ATOM 1309 C C . LYS B 1 41 ? -12.383 -4.906 -9.656 1 91.69 41 LYS B C 1
ATOM 1311 O O . LYS B 1 41 ? -13.391 -4.344 -10.102 1 91.69 41 LYS B O 1
ATOM 1316 N N . ARG B 1 42 ? -11.977 -4.77 -8.383 1 86.75 42 ARG B N 1
ATOM 1317 C CA . ARG B 1 42 ? -12.672 -3.902 -7.441 1 86.75 42 ARG B CA 1
ATOM 1318 C C . ARG B 1 42 ? -12.773 -2.479 -7.973 1 86.75 42 ARG B C 1
ATOM 1320 O O . ARG B 1 42 ? -13.711 -1.752 -7.652 1 86.75 42 ARG B O 1
ATOM 1327 N N . PHE B 1 43 ? -11.828 -2.121 -8.859 1 84.56 43 PHE B N 1
ATOM 1328 C CA . PHE B 1 43 ? -11.805 -0.766 -9.398 1 84.56 43 PHE B CA 1
ATOM 1329 C C . PHE B 1 43 ? -12.18 -0.761 -10.875 1 84.56 43 PHE B C 1
ATOM 1331 O O . PHE B 1 43 ? -11.875 0.195 -11.594 1 84.56 43 PHE B O 1
ATOM 1338 N N . HIS B 1 44 ? -12.648 -1.837 -11.367 1 87.62 44 HIS B N 1
ATOM 1339 C CA . HIS B 1 44 ? -13.164 -1.991 -12.727 1 87.62 44 HIS B CA 1
ATOM 1340 C C . HIS B 1 44 ? -12.055 -1.856 -13.758 1 87.62 44 HIS B C 1
ATOM 1342 O O . HIS B 1 44 ? -12.297 -1.378 -14.875 1 87.62 44 HIS B O 1
ATOM 1348 N N . LEU B 1 45 ? -10.891 -2.256 -13.344 1 87.62 45 LEU B N 1
ATOM 1349 C CA . LEU B 1 45 ? -9.742 -2.229 -14.242 1 87.62 45 LEU B CA 1
ATOM 1350 C C . LEU B 1 45 ? -9.484 -3.607 -14.836 1 87.62 45 LEU B C 1
ATOM 1352 O O . LEU B 1 45 ? -8.625 -3.764 -15.711 1 87.62 45 LEU B O 1
ATOM 1356 N N . SER B 1 46 ? -10.148 -4.559 -14.328 1 90.31 46 SER B N 1
ATOM 1357 C CA . SER B 1 46 ? -10.18 -5.91 -14.875 1 90.31 46 SER B CA 1
ATOM 1358 C C . SER B 1 46 ? -11.602 -6.469 -14.883 1 90.31 46 SER B C 1
ATOM 1360 O O . SER B 1 46 ? -12.398 -6.176 -13.984 1 90.31 46 SER B O 1
ATOM 1362 N N . ASP B 1 47 ? -11.883 -7.27 -15.758 1 93.19 47 ASP B N 1
ATOM 1363 C CA . ASP B 1 47 ? -13.219 -7.844 -15.875 1 93.19 47 ASP B CA 1
ATOM 1364 C C . ASP B 1 47 ? -13.375 -9.07 -14.977 1 93.19 47 ASP B C 1
ATOM 1366 O O . ASP B 1 47 ? -14.492 -9.516 -14.719 1 93.19 47 ASP B O 1
ATOM 1370 N N . SER B 1 48 ? -12.258 -9.547 -14.562 1 95.69 48 SER B N 1
ATOM 1371 C CA . SER B 1 48 ? -12.281 -10.773 -13.766 1 95.69 48 SER B CA 1
ATOM 1372 C C . SER B 1 48 ? -11.32 -10.68 -12.586 1 95.69 48 SER B C 1
ATOM 1374 O O . SER B 1 48 ? -10.289 -10 -12.672 1 95.69 48 SER B O 1
ATOM 1376 N N . ASP B 1 49 ? -11.672 -11.406 -11.547 1 96.5 49 ASP B N 1
ATOM 1377 C CA . ASP B 1 49 ? -10.734 -11.539 -10.438 1 96.5 49 ASP B CA 1
ATOM 1378 C C . ASP B 1 49 ? -9.969 -12.859 -10.516 1 96.5 49 ASP B C 1
ATOM 1380 O O . ASP B 1 49 ? -9.172 -13.172 -9.625 1 96.5 49 ASP B O 1
ATOM 1384 N N . TYR B 1 50 ? -10.18 -13.57 -11.602 1 97.44 50 TYR B N 1
ATOM 1385 C CA . TYR B 1 50 ? -9.508 -14.852 -11.781 1 97.44 50 TYR B CA 1
ATOM 1386 C C . TYR B 1 50 ? -8.234 -14.688 -12.602 1 97.44 50 TYR B C 1
ATOM 1388 O O . TYR B 1 50 ? -8.203 -13.938 -13.578 1 97.44 50 TYR B O 1
ATOM 1396 N N . CYS B 1 51 ? -7.25 -15.375 -12.219 1 97.56 51 CYS B N 1
ATOM 1397 C CA . CYS B 1 51 ? -6.035 -15.562 -13 1 97.56 51 CYS B CA 1
ATOM 1398 C C . CYS B 1 51 ? -6.254 -16.578 -14.117 1 97.56 51 CYS B C 1
ATOM 1400 O O . CYS B 1 51 ? -7.109 -17.453 -14 1 97.56 51 CYS B O 1
ATOM 1402 N N . SER B 1 52 ? -5.484 -16.438 -15.109 1 97.38 52 SER B N 1
ATOM 1403 C CA . SER B 1 52 ? -5.605 -17.359 -16.234 1 97.38 52 SER B CA 1
ATOM 1404 C C . SER B 1 52 ? -5.316 -18.797 -15.805 1 97.38 52 SER B C 1
ATOM 1406 O O . SER B 1 52 ? -5.742 -19.75 -16.469 1 97.38 52 SER B O 1
ATOM 1408 N N . CYS B 1 53 ? -4.637 -18.984 -14.734 1 97.44 53 CYS B N 1
ATOM 1409 C CA . CYS B 1 53 ? -4.324 -20.328 -14.25 1 97.44 53 CYS B CA 1
ATOM 1410 C C . CYS B 1 53 ? -5.516 -20.938 -13.531 1 97.44 53 CYS B C 1
ATOM 1412 O O . CYS B 1 53 ? -5.504 -22.125 -13.195 1 97.44 53 CYS B O 1
ATOM 1414 N N . GLY B 1 54 ? -6.508 -20.125 -13.188 1 97.06 54 GLY B N 1
ATOM 1415 C CA . GLY B 1 54 ? -7.727 -20.688 -12.617 1 97.06 54 GLY B CA 1
ATOM 1416 C C . GLY B 1 54 ? -7.965 -20.234 -11.188 1 97.06 54 GLY B C 1
ATOM 1417 O O . GLY B 1 54 ? -9.078 -20.375 -10.664 1 97.06 54 GL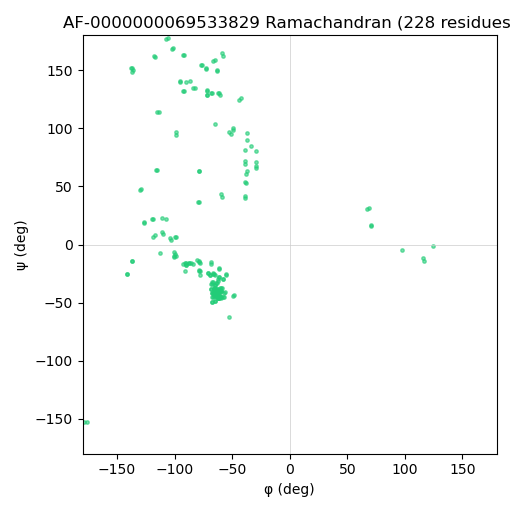Y B O 1
ATOM 1418 N N . GLY B 1 55 ? -7 -19.656 -10.508 1 97.25 55 GLY B N 1
ATOM 1419 C CA . GLY B 1 55 ? -7.16 -19.188 -9.141 1 97.25 55 GLY B CA 1
ATOM 1420 C C . GLY B 1 55 ? -7.598 -17.734 -9.062 1 97.25 55 GLY B C 1
ATOM 1421 O O . GLY B 1 55 ? -7.578 -17.016 -10.062 1 97.25 55 GLY B O 1
ATOM 1422 N N . ILE B 1 56 ? -8.086 -17.359 -7.883 1 96.88 56 ILE B N 1
ATOM 1423 C CA . ILE B 1 56 ? -8.414 -15.945 -7.66 1 96.88 56 ILE B CA 1
ATOM 1424 C C . ILE B 1 56 ? -7.129 -15.133 -7.543 1 96.88 56 ILE B C 1
ATOM 1426 O O . ILE B 1 56 ? -6.242 -15.469 -6.754 1 96.88 56 ILE B O 1
ATOM 1430 N N . GLY B 1 57 ? -7.031 -14.109 -8.281 1 96.56 57 GLY B N 1
ATOM 1431 C CA . GLY B 1 57 ? -5.805 -13.336 -8.438 1 96.56 57 GLY B CA 1
ATOM 1432 C C . GLY B 1 57 ? -5.543 -12.398 -7.273 1 96.56 57 GLY B C 1
ATOM 1433 O O . GLY B 1 57 ? -5.5 -11.18 -7.453 1 96.56 57 GLY B O 1
ATOM 1434 N N . MET B 1 58 ? -5.348 -13.047 -6.09 1 96 58 MET B N 1
ATOM 1435 C CA . MET B 1 58 ? -4.895 -12.305 -4.918 1 96 58 MET B CA 1
ATOM 1436 C C . MET B 1 58 ? -3.406 -12.531 -4.672 1 96 58 MET B C 1
ATOM 1438 O O . MET B 1 58 ? -2.811 -13.445 -5.238 1 96 58 MET B O 1
ATOM 1442 N N . ALA B 1 59 ? -2.84 -11.75 -3.818 1 94.62 59 ALA B N 1
ATOM 1443 C CA . ALA B 1 59 ? -1.412 -11.859 -3.529 1 94.62 59 ALA B CA 1
ATOM 1444 C C . ALA B 1 59 ? -1.047 -13.266 -3.07 1 94.62 59 ALA B C 1
ATOM 1446 O O . ALA B 1 59 ? -0.048 -13.836 -3.52 1 94.62 59 ALA B O 1
ATOM 1447 N N . LEU B 1 60 ? -1.859 -13.844 -2.26 1 96.12 60 LEU B N 1
ATOM 1448 C CA . LEU B 1 60 ? -1.613 -15.172 -1.718 1 96.12 60 LEU B CA 1
ATOM 1449 C C . LEU B 1 60 ? -1.558 -16.219 -2.832 1 96.12 60 LEU B C 1
ATOM 1451 O O . LEU B 1 60 ? -0.694 -17.094 -2.822 1 96.12 60 LEU B O 1
ATOM 1455 N N . HIS B 1 61 ? -2.4 -16.125 -3.811 1 97.38 61 HIS B N 1
ATOM 1456 C CA . HIS B 1 61 ? -2.441 -17.047 -4.938 1 97.38 61 HIS B CA 1
ATOM 1457 C C . HIS B 1 61 ? -1.121 -17.047 -5.699 1 97.38 61 HIS B C 1
ATOM 1459 O O . HIS B 1 61 ? -0.536 -18.109 -5.938 1 97.38 61 HIS B O 1
ATOM 1465 N N . TYR B 1 62 ? -0.639 -15.844 -5.953 1 98 62 TYR B N 1
ATOM 1466 C CA . TYR B 1 62 ? 0.593 -15.727 -6.727 1 98 62 TYR B CA 1
ATOM 1467 C C . TYR B 1 62 ? 1.793 -16.203 -5.914 1 98 62 TYR B C 1
ATOM 1469 O O . TYR B 1 62 ? 2.764 -16.719 -6.473 1 98 62 TYR B O 1
ATOM 1477 N N . ALA B 1 63 ? 1.681 -16.156 -4.633 1 98.5 63 ALA B N 1
ATOM 1478 C CA . ALA B 1 63 ? 2.811 -16.469 -3.764 1 98.5 63 ALA B CA 1
ATOM 1479 C C . ALA B 1 63 ? 2.871 -17.969 -3.467 1 98.5 63 ALA B C 1
ATOM 1481 O O . ALA B 1 63 ? 3.895 -18.469 -3 1 98.5 63 ALA B O 1
ATOM 1482 N N . THR B 1 64 ? 1.719 -18.656 -3.764 1 98.56 64 THR B N 1
ATOM 1483 C CA . THR B 1 64 ? 1.731 -20 -3.191 1 98.56 64 THR B CA 1
ATOM 1484 C C . THR B 1 64 ? 1.197 -21.016 -4.191 1 98.56 64 THR B C 1
ATOM 1486 O O . THR B 1 64 ? 1.406 -22.219 -4.031 1 98.56 64 THR B O 1
ATOM 1489 N N . GLU B 1 65 ? 0.529 -20.547 -5.297 1 98.19 65 GLU B N 1
ATOM 1490 C CA . GLU B 1 65 ? -0.219 -21.562 -6.035 1 98.19 65 GLU B CA 1
ATOM 1491 C C . GLU B 1 65 ? -0.119 -21.344 -7.539 1 98.19 65 GLU B C 1
ATOM 1493 O O . GLU B 1 65 ? -0.341 -22.266 -8.328 1 98.19 65 GLU B O 1
ATOM 1498 N N . CYS B 1 66 ? 0.106 -20.156 -7.93 1 98.44 66 CYS B N 1
ATOM 1499 C CA . CYS B 1 66 ? 0.038 -19.812 -9.352 1 98.44 66 CYS B CA 1
ATOM 1500 C C . CYS B 1 66 ? 1.169 -20.484 -10.125 1 98.44 66 CYS B C 1
ATOM 1502 O O . CYS B 1 66 ? 2.344 -20.312 -9.789 1 98.44 66 CYS B O 1
ATOM 1504 N N . ILE B 1 67 ? 0.82 -21.125 -11.203 1 98.31 67 ILE B N 1
ATOM 1505 C CA . ILE B 1 67 ? 1.799 -21.875 -11.977 1 98.31 67 ILE B CA 1
ATOM 1506 C C . ILE B 1 67 ? 2.805 -20.922 -12.617 1 98.31 67 ILE B C 1
ATOM 1508 O O . ILE B 1 67 ? 3.947 -21.297 -12.883 1 98.31 67 ILE B O 1
ATOM 1512 N N . TYR B 1 68 ? 2.467 -19.688 -12.844 1 98.06 68 TYR B N 1
ATOM 1513 C CA . TYR B 1 68 ? 3.342 -18.734 -13.523 1 98.06 68 TYR B CA 1
ATOM 1514 C C . TYR B 1 68 ? 4.406 -18.203 -12.57 1 98.06 68 TYR B C 1
ATOM 1516 O O . TYR B 1 68 ? 5.398 -17.609 -13.008 1 98.06 68 TYR B O 1
ATOM 1524 N N . THR B 1 69 ? 4.211 -18.406 -11.258 1 98.56 69 THR B N 1
ATOM 1525 C CA . THR B 1 69 ? 5.164 -17.875 -10.289 1 98.56 69 THR B CA 1
ATOM 1526 C C . THR B 1 69 ? 5.785 -19.016 -9.477 1 98.56 69 THR B C 1
ATOM 1528 O O . THR B 1 69 ? 6.27 -18.781 -8.359 1 98.56 69 THR B O 1
ATOM 1531 N N . VAL B 1 70 ? 5.77 -20.172 -9.969 1 98.31 70 VAL B N 1
ATOM 1532 C CA . VAL B 1 70 ? 6.137 -21.391 -9.25 1 98.31 70 VAL B CA 1
ATOM 1533 C C . VAL B 1 70 ? 7.566 -21.266 -8.727 1 98.31 70 VAL B C 1
ATOM 1535 O O . VAL B 1 70 ? 7.887 -21.781 -7.648 1 98.31 70 VAL B O 1
ATOM 1538 N N . SER B 1 71 ? 8.43 -20.547 -9.367 1 98.19 71 SER B N 1
ATOM 1539 C CA . SER B 1 71 ? 9.836 -20.438 -9.008 1 98.19 71 SER B CA 1
ATOM 1540 C C . SER B 1 71 ? 10.016 -19.688 -7.688 1 98.19 71 SER B C 1
ATOM 1542 O O . SER B 1 71 ? 11.07 -19.781 -7.055 1 98.19 71 SER B O 1
ATOM 1544 N N . TRP B 1 72 ? 8.977 -18.969 -7.195 1 98.62 72 TRP B N 1
ATOM 1545 C CA . TRP B 1 72 ? 9.117 -18.125 -6.012 1 98.62 72 TRP B CA 1
ATOM 1546 C C . TRP B 1 72 ? 8.047 -18.469 -4.977 1 98.62 72 TRP B C 1
ATOM 1548 O O . TRP B 1 72 ? 7.781 -17.688 -4.07 1 98.62 72 TRP B O 1
ATOM 1558 N N . HIS B 1 73 ? 7.492 -19.594 -5.113 1 98.56 73 HIS B N 1
ATOM 1559 C CA . HIS B 1 73 ? 6.422 -20 -4.207 1 98.56 73 HIS B CA 1
ATOM 1560 C C . HIS B 1 73 ? 6.926 -20.109 -2.773 1 98.56 73 HIS B C 1
ATOM 1562 O O . HIS B 1 73 ? 8.07 -20.516 -2.541 1 98.56 73 HIS B O 1
ATOM 1568 N N . MET B 1 74 ? 6.02 -19.844 -1.906 1 98.38 74 MET B N 1
ATOM 1569 C CA . MET B 1 74 ? 6.145 -20.156 -0.485 1 98.38 74 MET B CA 1
ATOM 1570 C C . MET B 1 74 ? 5.074 -21.156 -0.053 1 98.38 74 MET B C 1
ATOM 1572 O O . MET B 1 74 ? 4.113 -21.406 -0.785 1 98.38 74 MET B O 1
ATOM 1576 N N . ARG B 1 75 ? 5.355 -21.75 1.044 1 97.25 75 ARG B N 1
ATOM 1577 C CA . ARG B 1 75 ? 4.375 -22.703 1.56 1 97.25 75 ARG B CA 1
ATOM 1578 C C . ARG B 1 75 ? 3.051 -22.016 1.863 1 97.25 75 ARG B C 1
ATOM 1580 O O . ARG B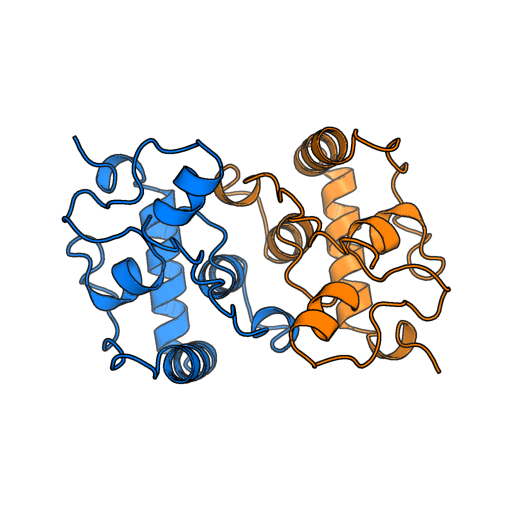 1 75 ? 3.02 -21 2.572 1 97.25 75 ARG B O 1
ATOM 1587 N N . LYS B 1 76 ? 2.035 -22.578 1.383 1 97.25 76 LYS B N 1
ATOM 1588 C CA . LYS B 1 76 ? 0.702 -22.016 1.604 1 97.25 76 LYS B CA 1
ATOM 1589 C C . LYS B 1 76 ? 0.257 -22.219 3.049 1 97.25 76 LYS B C 1
ATOM 1591 O O . LYS B 1 76 ? 0.369 -23.328 3.592 1 97.25 76 LYS B O 1
ATOM 1596 N N . PRO B 1 77 ? -0.217 -21.188 3.621 1 96.44 77 PRO B N 1
ATOM 1597 C CA . PRO B 1 77 ? -0.745 -21.375 4.977 1 96.44 77 PRO B CA 1
ATOM 1598 C C . PRO B 1 77 ? -2.066 -22.125 5 1 96.44 77 PRO B C 1
ATOM 1600 O O . PRO B 1 77 ? -2.811 -22.109 4.016 1 96.44 77 PRO B O 1
ATOM 1603 N N . ALA B 1 78 ? -2.262 -22.812 6.109 1 94.38 78 ALA B N 1
ATOM 1604 C CA . ALA B 1 78 ? -3.602 -23.344 6.336 1 94.38 78 ALA B CA 1
ATOM 1605 C C . ALA B 1 78 ? -4.645 -22.234 6.355 1 94.38 78 ALA B C 1
ATOM 1607 O O . ALA B 1 78 ? -4.312 -21.062 6.594 1 94.38 78 ALA B O 1
ATOM 1608 N N . PRO B 1 79 ? -5.871 -22.781 6.18 1 87.19 79 PRO B N 1
ATOM 1609 C CA . PRO B 1 79 ? -6.941 -21.781 6.246 1 87.19 79 PRO B CA 1
ATOM 1610 C C . PRO B 1 79 ? -6.992 -21.062 7.594 1 87.19 79 PRO B C 1
ATOM 1612 O O . PRO B 1 79 ? -6.73 -21.672 8.633 1 87.19 79 PRO B O 1
ATOM 1615 N N . ASN B 1 80 ? -7.008 -19.875 7.852 1 88.62 80 ASN B N 1
ATOM 1616 C CA . ASN B 1 80 ? -7.16 -19.062 9.055 1 88.62 80 ASN B CA 1
ATOM 1617 C C . ASN B 1 80 ? -5.809 -18.625 9.609 1 88.62 80 ASN B C 1
ATOM 1619 O O . ASN B 1 80 ? -5.746 -17.938 10.633 1 88.62 80 ASN B O 1
ATOM 1623 N N . PHE B 1 81 ? -4.82 -19.156 8.945 1 92.69 81 PHE B N 1
ATOM 1624 C CA . PHE B 1 81 ? -3.502 -18.766 9.445 1 92.69 81 PHE B CA 1
ATOM 1625 C C . PHE B 1 81 ? -2.822 -17.797 8.492 1 92.69 81 PHE B C 1
ATOM 1627 O O . PHE B 1 81 ? -1.594 -17.688 8.477 1 92.69 81 PHE B O 1
ATOM 1634 N N . GLU B 1 82 ? -3.561 -17.141 7.703 1 90.81 82 GLU B N 1
ATOM 1635 C CA . GLU B 1 82 ? -3 -16.219 6.715 1 90.81 82 GLU B CA 1
ATOM 1636 C C . GLU B 1 82 ? -2.301 -15.039 7.391 1 90.81 82 GLU B C 1
ATOM 1638 O O . GLU B 1 82 ? -1.236 -14.609 6.945 1 90.81 82 GLU B O 1
ATOM 1643 N N . GLN B 1 83 ? -2.902 -14.602 8.453 1 88.38 83 GLN B N 1
ATOM 1644 C CA . GLN B 1 83 ? -2.305 -13.461 9.148 1 88.38 83 GLN B CA 1
ATOM 1645 C C . GLN B 1 83 ? -0.948 -13.836 9.742 1 88.38 83 GLN B C 1
ATOM 1647 O O . GLN B 1 83 ? 0.012 -13.07 9.633 1 88.38 83 GLN B O 1
ATOM 1652 N N . GLU B 1 84 ? -0.916 -14.961 10.305 1 91.19 84 GLU B N 1
ATOM 1653 C CA . GLU B 1 84 ? 0.345 -15.445 10.859 1 91.19 84 GLU B CA 1
ATOM 1654 C C . GLU B 1 84 ? 1.38 -15.68 9.766 1 91.19 84 GLU B C 1
ATOM 1656 O O . GLU B 1 84 ? 2.566 -15.398 9.953 1 91.19 84 GLU B O 1
ATOM 1661 N N . TRP B 1 85 ? 0.909 -16.172 8.727 1 94.19 85 TRP B N 1
ATOM 1662 C CA . TRP B 1 85 ? 1.78 -16.406 7.578 1 94.19 85 TRP B CA 1
ATOM 1663 C C . TRP B 1 85 ? 2.361 -15.086 7.059 1 94.19 85 TRP B C 1
ATOM 1665 O O . TRP B 1 85 ? 3.568 -14.984 6.824 1 94.19 85 TRP B O 1
ATOM 1675 N N . LEU B 1 86 ? 1.565 -14.094 6.922 1 92.44 86 LEU B N 1
ATOM 1676 C CA . LEU B 1 86 ? 2.012 -12.781 6.453 1 92.44 86 LEU B CA 1
ATOM 1677 C C . LEU B 1 86 ? 3.072 -12.203 7.387 1 92.44 86 LEU B C 1
ATOM 1679 O O . LEU B 1 86 ? 4.055 -11.617 6.926 1 92.44 86 LEU B O 1
ATOM 1683 N N . LYS B 1 87 ? 2.863 -12.391 8.641 1 90.31 87 LYS B N 1
ATOM 1684 C CA . LYS B 1 87 ? 3.84 -11.914 9.617 1 90.31 87 LYS B CA 1
ATOM 1685 C C . LYS B 1 87 ? 5.184 -12.617 9.438 1 90.31 87 LYS B C 1
ATOM 1687 O O . LYS B 1 87 ? 6.234 -11.977 9.477 1 90.31 87 LYS B O 1
ATOM 1692 N N . ARG B 1 88 ? 5.078 -13.883 9.203 1 92.88 88 ARG B N 1
ATOM 1693 C CA . ARG B 1 88 ? 6.297 -14.656 8.992 1 92.88 88 ARG B CA 1
ATOM 1694 C C . ARG B 1 88 ? 7.008 -14.219 7.715 1 92.88 88 ARG B C 1
ATOM 1696 O O . ARG B 1 88 ? 8.227 -14.055 7.703 1 92.88 88 ARG B O 1
ATOM 1703 N N . VAL B 1 89 ? 6.23 -14.047 6.711 1 93.88 89 VAL B N 1
ATOM 1704 C CA . VAL B 1 89 ? 6.789 -13.625 5.426 1 93.88 89 VAL B CA 1
ATOM 1705 C C . VAL B 1 89 ? 7.449 -12.258 5.57 1 93.88 89 VAL B C 1
ATOM 1707 O O . VAL B 1 89 ? 8.555 -12.039 5.074 1 93.88 89 VAL B O 1
ATOM 1710 N N . ALA B 1 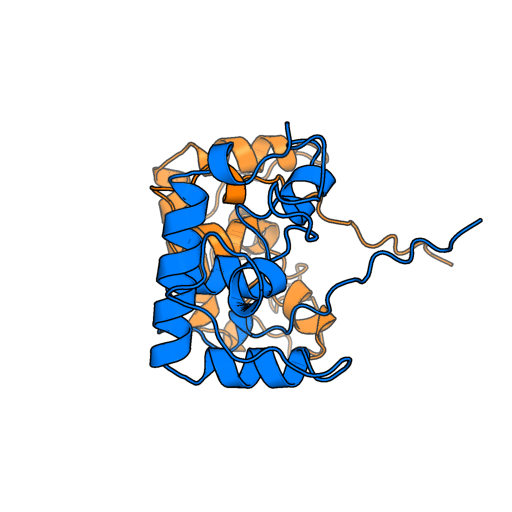90 ? 6.844 -11.398 6.32 1 91.69 90 ALA B N 1
ATOM 1711 C CA . ALA B 1 90 ? 7.34 -10.039 6.504 1 91.69 90 ALA B CA 1
ATOM 1712 C C . ALA B 1 90 ? 8.688 -10.039 7.223 1 91.69 90 ALA B C 1
ATOM 1714 O O . ALA B 1 90 ? 9.523 -9.156 6.992 1 91.69 90 ALA B O 1
ATOM 1715 N N . ASN B 1 91 ? 8.914 -11.062 7.988 1 91.12 91 ASN B N 1
ATOM 1716 C CA . ASN B 1 91 ? 10.102 -11.086 8.828 1 91.12 91 ASN B CA 1
ATOM 1717 C C . ASN B 1 91 ? 11.18 -12 8.25 1 91.12 91 ASN B C 1
ATOM 1719 O O . ASN B 1 91 ? 12.219 -12.219 8.883 1 91.12 91 ASN B O 1
ATOM 1723 N N . ASN B 1 92 ? 10.914 -12.508 7.141 1 93.44 92 ASN B N 1
ATOM 1724 C CA . ASN B 1 92 ? 11.844 -13.406 6.461 1 93.44 92 ASN B CA 1
ATOM 1725 C C . ASN B 1 92 ? 12.375 -12.797 5.172 1 93.44 92 ASN B C 1
ATOM 1727 O O . ASN B 1 92 ? 11.625 -12.586 4.219 1 93.44 92 ASN B O 1
ATOM 1731 N N . LEU B 1 93 ? 13.664 -12.531 5.164 1 93.62 93 LEU B N 1
ATOM 1732 C CA . LEU B 1 93 ? 14.273 -11.805 4.055 1 93.62 93 LEU B CA 1
ATOM 1733 C C . LEU B 1 93 ? 14.141 -12.594 2.754 1 93.62 93 LEU B C 1
ATOM 1735 O O . LEU B 1 93 ? 13.93 -12.008 1.689 1 93.62 93 LEU B O 1
ATOM 1739 N N . VAL B 1 94 ? 14.344 -13.844 2.84 1 96.88 94 VAL B N 1
ATOM 1740 C CA . VAL B 1 94 ? 14.242 -14.68 1.651 1 96.88 94 VAL B CA 1
ATOM 1741 C C . VAL B 1 94 ? 12.82 -14.609 1.086 1 96.88 94 VAL B C 1
ATOM 1743 O O . VAL B 1 94 ? 12.641 -14.438 -0.121 1 96.88 94 VAL B O 1
ATOM 1746 N N . SER B 1 95 ? 11.82 -14.719 1.911 1 97.12 95 SER B N 1
ATOM 1747 C CA . SER B 1 95 ? 10.43 -14.625 1.495 1 97.12 95 SER B CA 1
ATOM 1748 C C . SER B 1 95 ? 10.133 -13.258 0.881 1 97.12 95 SER B C 1
ATOM 1750 O O . SER B 1 95 ? 9.43 -13.164 -0.13 1 97.12 95 SER B O 1
ATOM 1752 N N . ARG B 1 96 ? 10.688 -12.258 1.461 1 95.19 96 ARG B N 1
ATOM 1753 C CA . ARG B 1 96 ? 10.469 -10.914 0.937 1 95.19 96 ARG B CA 1
ATOM 1754 C C . ARG B 1 96 ? 11.078 -10.758 -0.455 1 95.19 96 ARG B C 1
ATOM 1756 O O . ARG B 1 96 ? 10.508 -10.086 -1.314 1 95.19 96 ARG B O 1
ATOM 1763 N N . GLN B 1 97 ? 12.18 -11.344 -0.654 1 97.69 97 GLN B N 1
ATOM 1764 C CA . GLN B 1 97 ? 12.781 -11.312 -1.98 1 97.69 97 GLN B CA 1
ATOM 1765 C C . GLN B 1 97 ? 11.898 -12.008 -3.01 1 97.69 97 GLN B C 1
ATOM 1767 O O . GLN B 1 97 ? 11.766 -11.539 -4.141 1 97.69 97 GLN B O 1
ATOM 1772 N N . LYS B 1 98 ? 11.328 -13.062 -2.619 1 98.56 98 LYS B N 1
ATOM 1773 C CA . LYS B 1 98 ? 10.422 -13.789 -3.504 1 98.56 98 LYS B CA 1
ATOM 1774 C C . LYS B 1 98 ? 9.203 -12.93 -3.857 1 98.56 98 LYS B C 1
ATOM 1776 O O . LYS B 1 98 ? 8.812 -12.852 -5.023 1 98.56 98 LYS B O 1
ATOM 1781 N N . ILE B 1 99 ? 8.68 -12.273 -2.879 1 96.88 99 ILE B N 1
ATOM 1782 C CA . ILE B 1 99 ? 7.52 -11.414 -3.098 1 96.88 99 ILE B CA 1
ATOM 1783 C C . ILE B 1 99 ? 7.879 -10.305 -4.086 1 96.88 99 ILE B C 1
ATOM 1785 O O . ILE B 1 99 ? 7.09 -9.977 -4.973 1 96.88 99 ILE B O 1
ATOM 1789 N N . ARG B 1 100 ? 9.047 -9.758 -3.859 1 95.56 100 ARG B N 1
ATOM 1790 C CA . ARG B 1 100 ? 9.5 -8.672 -4.719 1 95.56 100 ARG B CA 1
ATOM 1791 C C . ARG B 1 100 ? 9.609 -9.133 -6.168 1 95.56 100 ARG B C 1
ATOM 1793 O O . ARG B 1 100 ? 9.211 -8.422 -7.086 1 95.56 100 ARG B O 1
ATOM 1800 N N . ARG B 1 101 ? 10.062 -10.312 -6.367 1 97.69 101 ARG B N 1
ATOM 1801 C CA . ARG B 1 101 ? 10.164 -10.883 -7.707 1 97.69 101 ARG B CA 1
ATOM 1802 C C . ARG B 1 101 ? 8.781 -11.156 -8.297 1 97.69 101 ARG B C 1
ATOM 1804 O O . ARG B 1 101 ? 8.547 -10.922 -9.484 1 97.69 101 ARG B O 1
ATOM 1811 N N . ILE B 1 102 ? 7.922 -11.586 -7.504 1 97.75 102 ILE B N 1
ATOM 1812 C CA . ILE B 1 102 ? 6.566 -11.898 -7.941 1 97.75 102 ILE B CA 1
ATOM 1813 C C . ILE B 1 102 ? 5.867 -10.617 -8.398 1 97.75 102 ILE B C 1
ATOM 1815 O O . ILE B 1 102 ? 5.273 -10.578 -9.477 1 97.75 102 ILE B O 1
ATOM 1819 N N . ILE B 1 103 ? 5.965 -9.633 -7.578 1 95.06 103 ILE B N 1
ATOM 1820 C CA . ILE B 1 103 ? 5.312 -8.375 -7.902 1 95.06 103 ILE B CA 1
ATOM 1821 C C . ILE B 1 103 ? 5.875 -7.824 -9.211 1 95.06 103 ILE B C 1
ATOM 1823 O O . ILE B 1 103 ? 5.121 -7.391 -10.086 1 95.06 103 ILE B O 1
ATOM 1827 N N . LYS B 1 104 ? 7.18 -7.863 -9.336 1 93.94 104 LYS B N 1
ATOM 1828 C CA . LYS B 1 104 ? 7.816 -7.395 -10.562 1 93.94 104 LYS B CA 1
ATOM 1829 C C . LYS B 1 104 ? 7.363 -8.211 -11.766 1 93.94 104 LYS B C 1
ATOM 1831 O O . LYS B 1 104 ? 7.031 -7.656 -12.812 1 93.94 104 LYS B O 1
ATOM 1836 N N . PHE B 1 105 ? 7.32 -9.453 -11.602 1 96.19 105 PHE B N 1
ATOM 1837 C CA . PHE B 1 105 ? 6.965 -10.367 -12.688 1 96.19 105 PHE B CA 1
ATOM 1838 C C . PHE B 1 105 ? 5.535 -10.125 -13.148 1 96.19 105 PHE B C 1
ATOM 1840 O O . PHE B 1 105 ? 5.273 -10.023 -14.352 1 96.19 105 PHE B O 1
ATOM 1847 N N . ILE B 1 106 ? 4.629 -9.969 -12.195 1 95 106 ILE B N 1
ATOM 1848 C CA . ILE B 1 106 ? 3.229 -9.75 -12.531 1 95 106 ILE B CA 1
ATOM 1849 C C . ILE B 1 106 ? 3.072 -8.398 -13.227 1 95 106 ILE B C 1
ATOM 1851 O O . ILE B 1 106 ? 2.346 -8.273 -14.219 1 95 106 ILE B O 1
ATOM 1855 N N . SER B 1 107 ? 3.754 -7.445 -12.719 1 91.5 107 SER B N 1
ATOM 1856 C CA . SER B 1 107 ? 3.674 -6.098 -13.266 1 91.5 107 SER B CA 1
ATOM 1857 C C . SER B 1 107 ? 4.191 -6.051 -14.703 1 91.5 107 SER B C 1
ATOM 1859 O O . SER B 1 107 ? 3.686 -5.285 -15.523 1 91.5 107 SER B O 1
ATOM 1861 N N . GLU B 1 108 ? 5.141 -6.855 -15 1 91.44 108 GLU B N 1
ATOM 1862 C CA . GLU B 1 108 ? 5.801 -6.82 -16.297 1 91.44 108 GLU B CA 1
ATOM 1863 C C . GLU B 1 108 ? 5.109 -7.75 -17.297 1 91.44 108 GLU B C 1
ATOM 1865 O O . GLU B 1 108 ? 5.332 -7.645 -18.5 1 91.44 108 GLU B O 1
ATOM 1870 N N . ASN B 1 109 ? 4.285 -8.648 -16.75 1 93.69 109 ASN B N 1
ATOM 1871 C CA . ASN B 1 109 ? 3.646 -9.641 -17.609 1 93.69 109 ASN B CA 1
ATOM 1872 C C . ASN B 1 109 ? 2.141 -9.703 -17.375 1 93.69 109 ASN B C 1
ATOM 1874 O O . ASN B 1 109 ? 1.573 -10.789 -17.234 1 93.69 109 ASN B O 1
ATOM 1878 N N . ARG B 1 110 ? 1.442 -8.672 -17.312 1 89.88 110 ARG B N 1
ATOM 1879 C CA . ARG B 1 110 ? 0.053 -8.547 -16.891 1 89.88 110 ARG B CA 1
ATOM 1880 C C . ARG B 1 110 ? -0.867 -9.398 -17.766 1 89.88 110 ARG B C 1
ATOM 1882 O O . ARG B 1 110 ? -1.806 -10.016 -17.25 1 89.88 110 ARG B O 1
ATOM 1889 N N . ASP B 1 111 ? -0.603 -9.477 -19.047 1 91.94 111 ASP B N 1
ATOM 1890 C CA . ASP B 1 111 ? -1.474 -10.18 -19.984 1 91.94 111 ASP B CA 1
ATOM 1891 C C . ASP B 1 111 ? -1.425 -11.688 -19.75 1 91.94 111 ASP B C 1
ATOM 1893 O O . ASP B 1 111 ? -2.387 -12.398 -20.047 1 91.94 111 ASP B O 1
ATOM 1897 N N . LEU B 1 112 ? -0.329 -12.117 -19.219 1 95.19 112 LEU B N 1
ATOM 1898 C CA . LEU B 1 112 ? -0.133 -13.531 -18.922 1 95.19 112 LEU B CA 1
ATOM 1899 C C . LEU B 1 112 ? -1.164 -14.031 -17.922 1 95.19 112 LEU B C 1
ATOM 1901 O O . LEU B 1 112 ? -1.588 -15.188 -17.984 1 95.19 112 LEU B O 1
ATOM 1905 N N . PHE B 1 113 ? -1.659 -13.156 -17.078 1 95.81 113 PHE B N 1
ATOM 1906 C CA . PHE B 1 113 ? -2.453 -13.562 -15.93 1 95.81 113 PHE B CA 1
ATOM 1907 C C . PHE B 1 113 ? -3.939 -13.375 -16.203 1 95.81 113 PHE B C 1
ATOM 1909 O O . PHE B 1 113 ? -4.781 -13.867 -15.445 1 95.81 113 PHE B O 1
ATOM 1916 N N . ARG B 1 114 ? -4.262 -12.727 -17.25 1 94.06 114 ARG B N 1
ATOM 1917 C CA . ARG B 1 114 ? -5.66 -12.445 -17.562 1 94.06 114 ARG B CA 1
ATOM 1918 C C . ARG B 1 114 ? -6.32 -13.633 -18.25 1 94.06 114 ARG B C 1
ATOM 1920 O O . ARG B 1 114 ? -5.727 -14.25 -19.141 1 94.06 114 ARG B O 1
ATOM 1927 N N . PRO B 1 115 ? -7.449 -13.891 -17.781 1 90.31 115 PRO B N 1
ATOM 1928 C CA . PRO B 1 115 ? -8.141 -15 -18.453 1 90.31 115 PRO B CA 1
ATOM 1929 C C . PRO B 1 115 ? -8.508 -14.672 -19.891 1 90.31 115 PRO B C 1
ATOM 1931 O O . PRO B 1 115 ? -8.617 -13.5 -20.266 1 90.31 115 PRO B O 1
ATOM 1934 N N . PRO B 1 116 ? -8.719 -15.742 -20.734 1 79.38 116 PRO B N 1
ATOM 1935 C CA . PRO B 1 116 ? -9.117 -15.531 -22.125 1 79.38 116 PRO B CA 1
ATOM 1936 C C . PRO B 1 116 ? -10.523 -14.953 -22.266 1 79.38 116 PRO B C 1
ATOM 1938 O O . PRO B 1 116 ? -11.359 -15.148 -21.391 1 79.38 116 PRO B O 1
#

Sequence (232 aa):
MEDTGRKIYNIMPLVSLRPTNWIREDVIFFSQHGPFLAYLKRFHLSDSDYCSCGGIGMALHYATECIYTVSWHMRKPAPNFEQEWLKRVANNLVSRQKIRRIIKFISENRDLFRPPMEDTGRKIYNIMPLVSLRPTNWIREDVIFFSQHGPFLAYLKRFHLSDSDYCSCGGIGMALHYATECIYTVSWHMRKPAPNFEQEWLKRVANNLVSRQKIRRIIKFISENRDLFRPP

Radius of gyration: 17.89 Å; Cα contacts (8 Å, |Δi|>4): 314; chains: 2; bounding box: 42×46×47 Å

Solvent-accessible surface area (backbone atoms only — not comparable to full-atom values): 13232 Å² total; per-residue (Å²): 131,81,78,74,65,71,74,67,68,76,54,61,66,53,59,46,68,50,66,87,81,55,47,38,47,50,47,27,54,58,67,51,50,30,76,30,31,40,48,28,28,79,69,68,74,33,97,44,36,42,26,48,85,70,47,59,22,40,61,66,36,49,37,43,67,33,76,90,35,57,92,46,47,45,86,69,62,58,94,85,34,55,67,60,43,50,55,50,38,73,72,27,68,70,52,44,52,29,48,38,50,48,50,52,49,40,64,75,42,54,73,72,40,45,56,134,130,80,77,77,64,74,74,66,68,75,54,62,67,54,57,44,69,47,73,84,82,55,47,39,46,51,47,28,53,57,66,52,51,30,76,28,33,40,47,29,28,78,69,69,73,33,97,43,36,42,26,47,85,68,47,59,21,40,60,66,35,51,37,42,68,32,77,92,36,56,93,44,47,46,86,69,61,57,89,91,34,53,68,61,43,51,53,50,36,76,72,28,69,69,51,44,51,29,48,38,50,49,50,51,50,41,64,75,40,55,72,74,39,46,54,133

Organism: Araneus ventricosus (NCBI:txid182803)

Foldseek 3Di:
DPCVVVPPVVLPPPPVVPPDPDDPLLCCLSVQPALFLLNCVVVPNAPDQAWQQGHRRTSLCLQAPDPVLVVLHDHRDPDPCVVVVSVVLSVDPSSSVSSSVSRVVCVVPVVNTHHD/DPCVPPCPVVLPPPPVVPPDPDDPLLCCLSVQPALFLLNCVVVPNAPDQAWQQGHRRTSLCLQAPDPVLVVLHDHRDDPPCVVVVSVVLSVDPSSSVSSSVSRVVCVVPVVNTHHD